Protein AF-K2BXX2-F1 (afdb_monomer)

Radius of gyration: 20.02 Å; Cα contacts (8 Å, |Δi|>4): 521; chains: 1; bounding box: 50×52×73 Å

Secondary structure (DSSP, 8-state):
---------PPP--TT------------TT---S--S---GGGTSSS-TTTEEE--S-HHHHHHHHHH---SEEEEE-S-THHHHHHHHHHHHHH-S--TTEEEEEE-SS-------B-SSSBPP-GGGHHHHHHHTTS-SEEEEEEE-GGG-----GGG-SSEEEEEEGGGGEETTEE-HHHHHHHHHHHHHHHHHTT--EEEEEEEGGGB-HHHHT--SBS----TTS---PBPTTHHHHHHHHHHHHH--EESEE-TTT--EEEEEEE-B-S--GGGHHHHHHHHHHHHHHHHHHTS------

Mean predicted aligned error: 10.12 Å

Nearest PDB structures (foldseek):
  1xfk-assembly1_A  TM=6.595E-01  e=4.912E-09  Vibrio cholerae
  8brp-assembly2_C  TM=4.725E-01  e=1.648E-03  Kamptonema
  7eps-assembly2_C  TM=3.649E-01  e=2.347E+00  synthetic construct
  7eps-assembly2_D  TM=3.422E-01  e=5.122E+00  synthetic construct
  5z75-assembly2_D  TM=1.977E-01  e=1.368E+00  synthetic construct

Foldseek 3Di:
DDDDDDDDDDDDDPPPPDPDPDPPPDPPPPDPDPDWQDDDVVLQVPDPVLAEEEDELDLVRLLVVVVPRLGAHHEYEELAQLSVLSNLVSCCVLQVDQQPLEEEEEQDQAPLCDDFDDDPPDTDRHSSNSQVSCFVVSSDQEYEYPQYDPVRDDPQDQVRDPGHYHYYHLVQCDDVLHGHVVSLLVVLCVVLVVSVVRNRAEYAYEYELNLAPCPVQVWDQFPDDPDPPDRRRHHHLVVLLVSLLSSCPVRVHQAADARLVSNHGYRYYYYRRTPDTVVCSSSVSRSVSSNSSVVSNVVRPSPDDD

Structure (mmCIF, N/CA/C/O backbone):
data_AF-K2BXX2-F1
#
_entry.id   AF-K2BXX2-F1
#
loop_
_atom_site.group_PDB
_atom_site.id
_atom_site.type_symbol
_atom_site.label_atom_id
_atom_site.label_alt_id
_atom_site.label_comp_id
_atom_site.label_asym_id
_atom_site.label_entity_id
_atom_site.label_seq_id
_atom_site.pdbx_PDB_ins_code
_atom_si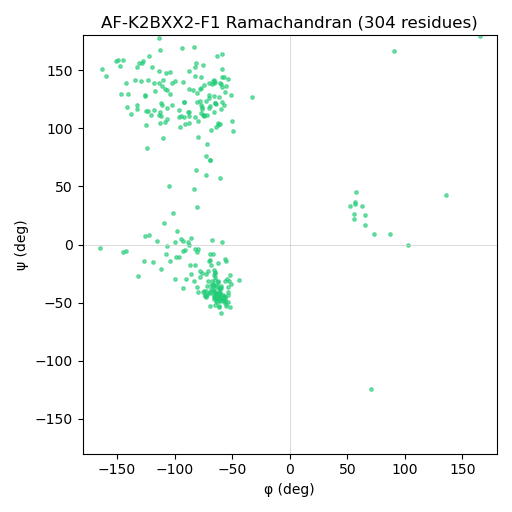te.Cartn_x
_atom_site.Cartn_y
_atom_site.Cartn_z
_atom_site.occupancy
_atom_site.B_iso_or_equiv
_atom_site.auth_seq_id
_atom_site.auth_comp_id
_atom_site.auth_asym_id
_atom_site.auth_atom_id
_atom_site.pdbx_PDB_model_num
ATOM 1 N N . MET A 1 1 ? -5.681 28.533 53.310 1.00 39.91 1 MET A N 1
ATOM 2 C CA . MET A 1 1 ? -6.386 29.061 52.125 1.00 39.91 1 MET A CA 1
ATOM 3 C C . MET A 1 1 ? -5.347 29.690 51.214 1.00 39.91 1 MET A C 1
ATOM 5 O O . MET A 1 1 ? -4.821 30.734 51.561 1.00 39.91 1 MET A O 1
ATOM 9 N N . ALA A 1 2 ? -4.992 29.016 50.122 1.00 32.62 2 ALA A N 1
ATOM 10 C CA . ALA A 1 2 ? -4.127 29.549 49.073 1.00 32.62 2 ALA A CA 1
ATOM 11 C C . ALA A 1 2 ? -4.806 29.233 47.735 1.00 32.62 2 ALA A C 1
ATOM 13 O O . ALA A 1 2 ? -5.127 28.076 47.462 1.00 32.62 2 ALA A O 1
ATOM 14 N N . SER A 1 3 ? -5.126 30.277 46.976 1.00 30.39 3 SER A N 1
ATOM 15 C CA . SER A 1 3 ? -5.841 30.224 45.703 1.00 30.39 3 SER A CA 1
ATOM 16 C C . SER A 1 3 ? -4.900 29.797 44.580 1.00 30.39 3 SER A C 1
ATOM 18 O O . SER A 1 3 ? -3.881 30.442 44.346 1.00 30.39 3 SER A O 1
ATOM 20 N N . VAL A 1 4 ? -5.255 28.724 43.876 1.00 34.94 4 VAL A N 1
ATOM 21 C CA . VAL A 1 4 ? -4.582 28.288 42.648 1.00 34.94 4 VAL A CA 1
ATOM 22 C C . VAL A 1 4 ? -5.239 29.010 41.471 1.00 34.94 4 VAL A C 1
ATOM 24 O O . VAL A 1 4 ? -6.393 28.739 41.143 1.00 34.94 4 VAL A O 1
ATOM 27 N N . GLU A 1 5 ? -4.517 29.939 40.845 1.00 33.50 5 GLU A N 1
ATOM 28 C CA . GLU A 1 5 ? -4.923 30.567 39.585 1.00 33.50 5 GLU A CA 1
ATOM 29 C C . GLU A 1 5 ? -4.826 29.553 38.433 1.00 33.50 5 GLU A C 1
ATOM 31 O O . GLU A 1 5 ? -3.750 29.051 38.097 1.00 33.50 5 GLU A O 1
ATOM 36 N N . ARG A 1 6 ? -5.965 29.253 37.800 1.00 35.41 6 ARG A N 1
ATOM 37 C CA . ARG A 1 6 ? -6.019 28.548 36.514 1.00 35.41 6 ARG A CA 1
ATOM 38 C C . ARG A 1 6 ? -5.622 29.519 35.402 1.00 35.41 6 ARG A C 1
ATOM 40 O O . ARG A 1 6 ? -6.383 30.420 35.071 1.00 35.41 6 ARG A O 1
ATOM 47 N N . ARG A 1 7 ? -4.462 29.295 34.780 1.00 32.12 7 ARG A N 1
ATOM 48 C CA . ARG A 1 7 ? -4.134 29.882 33.473 1.00 32.12 7 ARG A CA 1
ATOM 49 C C . ARG A 1 7 ? -4.918 29.156 32.382 1.00 32.12 7 ARG A C 1
ATOM 51 O O . ARG A 1 7 ? -4.631 28.000 32.075 1.00 32.12 7 ARG A O 1
ATOM 58 N N . GLU A 1 8 ? -5.883 29.844 31.787 1.00 34.72 8 GLU A N 1
ATOM 59 C CA . GLU A 1 8 ? -6.498 29.436 30.525 1.00 34.72 8 GLU A CA 1
ATOM 60 C C . GLU A 1 8 ? -5.446 29.488 29.406 1.00 34.72 8 GLU A C 1
ATOM 62 O O . GLU A 1 8 ? -4.833 30.527 29.147 1.00 34.72 8 GLU A O 1
ATOM 67 N N . ARG A 1 9 ? -5.207 28.349 28.744 1.00 32.88 9 ARG A N 1
ATOM 68 C CA . ARG A 1 9 ? -4.423 28.302 27.505 1.00 32.88 9 ARG A CA 1
ATOM 69 C C . ARG A 1 9 ? -5.295 28.856 26.380 1.00 32.88 9 ARG A C 1
ATOM 71 O O . ARG A 1 9 ? -6.270 28.218 25.995 1.00 32.88 9 ARG A O 1
ATOM 78 N N . ARG A 1 10 ? -4.941 30.027 25.848 1.00 31.61 10 ARG A N 1
ATOM 79 C CA . ARG A 1 10 ? -5.500 30.518 24.582 1.00 31.61 10 ARG A CA 1
ATOM 80 C C . ARG A 1 10 ? -5.043 29.600 23.446 1.00 31.61 10 ARG A C 1
ATOM 82 O O . ARG A 1 10 ? -3.847 29.347 23.318 1.00 31.61 10 ARG A O 1
ATOM 89 N N . GLN A 1 11 ? -5.989 29.107 22.649 1.00 30.27 11 GLN A N 1
ATOM 90 C CA . GLN A 1 11 ? -5.690 28.491 21.355 1.00 30.27 11 GLN A CA 1
ATOM 91 C C . GLN A 1 11 ? -5.134 29.565 20.401 1.00 30.27 11 GLN A C 1
ATOM 93 O O . GLN A 1 11 ? -5.612 30.702 20.453 1.00 30.27 11 GLN A O 1
ATOM 98 N N . PRO A 1 12 ? -4.131 29.251 19.562 1.00 35.97 12 PRO A N 1
ATOM 99 C CA . PRO A 1 12 ? -3.658 30.185 18.551 1.00 35.97 12 PRO A CA 1
ATOM 100 C C . PRO A 1 12 ? -4.711 30.358 17.452 1.00 35.97 12 PRO A C 1
ATOM 102 O O . PRO A 1 12 ? -5.341 29.391 17.024 1.00 35.97 12 PRO A O 1
ATOM 105 N N . ASP A 1 13 ? -4.887 31.600 17.007 1.00 33.38 13 ASP A N 1
ATOM 106 C CA . ASP A 1 13 ? -5.706 31.951 15.852 1.00 33.38 13 ASP A CA 1
ATOM 107 C C . ASP A 1 13 ? -4.887 31.731 14.571 1.00 33.38 13 ASP A C 1
ATOM 109 O O . ASP A 1 13 ? -3.911 32.438 14.316 1.00 33.38 13 ASP A O 1
ATOM 113 N N . TRP A 1 14 ? -5.258 30.709 13.797 1.00 40.66 14 TRP A N 1
ATOM 114 C CA . TRP A 1 14 ? -4.572 30.304 12.566 1.00 40.66 14 TRP A CA 1
ATOM 115 C C . TRP A 1 14 ? -5.237 30.852 11.298 1.00 40.66 14 TRP A C 1
ATOM 117 O O . TRP A 1 14 ? -4.869 30.455 10.193 1.00 40.66 14 TRP A O 1
ATOM 127 N N . SER A 1 15 ? -6.177 31.798 11.411 1.00 30.34 15 SER A N 1
ATOM 128 C CA . SER A 1 15 ? -6.898 32.348 10.254 1.00 30.34 15 SER A CA 1
ATOM 129 C C . SER A 1 15 ? -6.025 33.177 9.290 1.00 30.34 15 SER A C 1
ATOM 131 O O . SER A 1 15 ? -6.552 33.760 8.344 1.00 30.34 15 SER A O 1
ATOM 133 N N . GLN A 1 16 ? -4.711 33.263 9.528 1.00 32.25 16 GLN A N 1
ATOM 134 C CA . GLN A 1 16 ? -3.737 33.977 8.695 1.00 32.25 16 GLN A CA 1
ATOM 135 C C . GLN A 1 16 ? -2.586 33.106 8.164 1.00 32.25 16 GLN A C 1
ATOM 137 O O . GLN A 1 16 ? -1.665 33.647 7.554 1.00 32.25 16 GLN A O 1
ATOM 142 N N . ALA A 1 17 ? -2.623 31.778 8.333 1.00 33.88 17 ALA A N 1
ATOM 143 C CA . ALA A 1 17 ? -1.655 30.886 7.691 1.00 33.88 17 ALA A CA 1
ATOM 144 C C . ALA A 1 17 ? -1.952 30.782 6.182 1.00 33.88 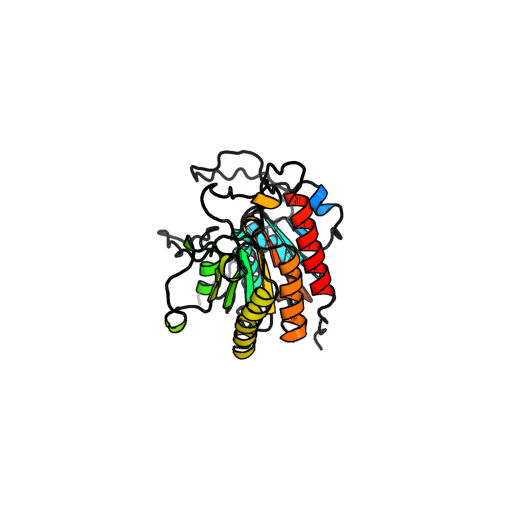17 ALA A C 1
ATOM 146 O O . ALA A 1 17 ? -2.539 29.819 5.692 1.00 33.88 17 ALA A O 1
ATOM 147 N N . GLY A 1 18 ? -1.590 31.830 5.439 1.00 27.50 18 GLY A N 1
ATOM 148 C CA . GLY A 1 18 ? -1.440 31.757 3.995 1.00 27.50 18 GLY A CA 1
ATOM 149 C C . GLY A 1 18 ? -0.397 30.699 3.653 1.00 27.50 18 GLY A C 1
ATOM 150 O O . GLY A 1 18 ? 0.571 30.528 4.390 1.00 27.50 18 GLY A O 1
ATOM 151 N N . ILE A 1 19 ? -0.627 29.989 2.548 1.00 31.00 19 ILE A N 1
ATOM 152 C CA . ILE A 1 19 ? 0.281 29.005 1.951 1.00 31.00 19 ILE A CA 1
ATOM 153 C C . ILE A 1 19 ? 1.671 29.644 1.848 1.00 31.00 19 ILE A C 1
ATOM 155 O O . ILE A 1 19 ? 1.934 30.449 0.956 1.00 31.00 19 ILE A O 1
ATOM 159 N N . ALA A 1 20 ? 2.531 29.342 2.816 1.00 26.55 20 ALA A N 1
ATOM 160 C CA . ALA A 1 20 ? 3.907 29.787 2.841 1.00 26.55 20 ALA A CA 1
ATOM 161 C C . ALA A 1 20 ? 4.735 28.706 2.151 1.00 26.55 20 ALA A C 1
ATOM 163 O O . ALA A 1 20 ? 4.722 27.551 2.568 1.00 26.55 20 ALA A O 1
ATOM 164 N N . HIS A 1 21 ? 5.455 29.089 1.097 1.00 29.47 21 HIS A N 1
ATOM 165 C CA . HIS A 1 21 ? 6.633 28.342 0.679 1.00 29.47 21 HIS A CA 1
ATOM 166 C C . HIS A 1 21 ? 7.616 28.375 1.851 1.00 29.47 21 HIS A C 1
ATOM 168 O O . HIS A 1 21 ? 8.217 29.411 2.133 1.00 29.47 21 HIS A O 1
ATOM 174 N N . VAL A 1 22 ? 7.712 27.263 2.571 1.00 27.62 22 VAL A N 1
ATOM 175 C CA . VAL A 1 22 ? 8.738 27.051 3.584 1.00 27.62 22 VAL A CA 1
ATOM 176 C C . VAL A 1 22 ? 9.901 26.373 2.872 1.00 27.62 22 VAL A C 1
ATOM 178 O O . VAL A 1 22 ? 9.787 25.231 2.444 1.00 27.62 22 VAL A O 1
ATOM 181 N N . GLU A 1 23 ? 11.008 27.096 2.701 1.00 24.55 23 GLU A N 1
ATOM 182 C CA . GLU A 1 23 ? 12.297 26.487 2.374 1.00 24.55 23 GLU A CA 1
ATOM 183 C C . GLU A 1 23 ? 12.758 25.691 3.602 1.00 24.55 23 GLU A C 1
ATOM 185 O O . GLU A 1 23 ? 13.281 26.250 4.567 1.00 24.55 23 GLU A O 1
ATOM 190 N N . THR A 1 24 ? 12.532 24.380 3.594 1.00 30.42 24 THR A N 1
ATOM 191 C CA . THR A 1 24 ? 13.169 23.467 4.541 1.00 30.42 24 THR A CA 1
ATOM 192 C C . THR A 1 24 ? 14.584 23.191 4.052 1.00 30.42 24 THR A C 1
ATOM 194 O O . THR A 1 24 ? 14.804 22.488 3.068 1.00 30.42 24 THR A O 1
ATOM 197 N N . THR A 1 25 ? 15.567 23.779 4.729 1.00 26.55 25 THR A N 1
ATOM 198 C CA . THR A 1 25 ? 16.971 23.392 4.598 1.00 26.55 25 THR A CA 1
ATOM 199 C C . THR A 1 25 ? 17.166 22.034 5.265 1.00 26.55 25 THR A C 1
ATOM 201 O O . THR A 1 25 ? 17.517 21.984 6.443 1.00 26.55 25 THR A O 1
ATOM 204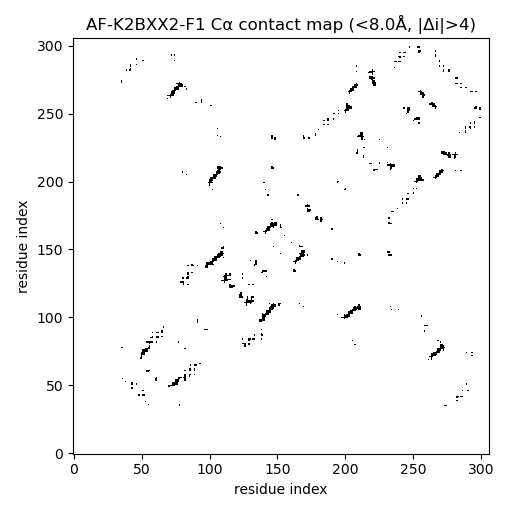 N N . ASP A 1 26 ? 16.930 20.950 4.528 1.00 31.69 26 ASP A N 1
ATOM 205 C CA . ASP A 1 26 ? 17.365 19.617 4.934 1.00 31.69 26 ASP A CA 1
ATOM 206 C C . ASP A 1 26 ? 18.694 19.306 4.238 1.00 31.69 26 ASP A C 1
ATOM 208 O O . ASP A 1 26 ? 18.788 19.179 3.017 1.00 31.69 26 ASP A O 1
ATOM 212 N N . GLN A 1 27 ? 19.764 19.276 5.033 1.00 28.28 27 GLN A N 1
ATOM 213 C CA . GLN A 1 27 ? 21.083 18.821 4.606 1.00 28.28 27 GLN A CA 1
ATOM 214 C C . GLN A 1 27 ? 21.123 17.294 4.658 1.00 28.28 27 GLN A C 1
ATOM 216 O O . GLN A 1 27 ? 21.908 16.717 5.406 1.00 28.28 27 GLN A O 1
ATOM 221 N N . ASP A 1 28 ? 20.309 16.646 3.829 1.00 33.12 28 ASP A N 1
ATOM 222 C CA . ASP A 1 28 ? 20.614 15.294 3.391 1.00 33.12 28 ASP A CA 1
ATOM 223 C C . ASP A 1 28 ? 21.415 15.420 2.096 1.00 33.12 28 ASP A C 1
ATOM 225 O O . ASP A 1 28 ? 20.922 15.813 1.035 1.00 33.12 28 ASP A O 1
ATOM 229 N N . HIS A 1 29 ? 22.726 15.206 2.206 1.00 33.19 29 HIS A N 1
ATOM 230 C CA . HIS A 1 29 ? 23.672 15.319 1.101 1.00 33.19 29 HIS A CA 1
ATOM 231 C C . HIS A 1 29 ? 23.460 14.183 0.089 1.00 33.19 29 HIS A C 1
ATOM 233 O O . HIS A 1 29 ? 24.277 13.266 -0.020 1.00 33.19 29 HIS A O 1
ATOM 239 N N . ARG A 1 30 ? 22.365 14.268 -0.671 1.00 32.88 30 ARG A N 1
ATOM 240 C CA . ARG A 1 30 ? 22.162 13.617 -1.967 1.00 32.88 30 ARG A CA 1
ATOM 241 C C . ARG A 1 30 ? 20.987 14.156 -2.786 1.00 32.88 30 ARG A C 1
ATOM 243 O O . ARG A 1 30 ? 20.888 13.749 -3.939 1.00 32.88 30 ARG A O 1
ATOM 250 N N . ASP A 1 31 ? 20.199 15.107 -2.280 1.00 39.41 31 ASP A N 1
ATOM 251 C CA . ASP A 1 31 ? 19.072 15.656 -3.040 1.00 39.41 31 ASP A CA 1
ATOM 252 C C . ASP A 1 31 ? 19.153 17.183 -3.194 1.00 39.41 31 ASP A C 1
ATOM 254 O O . ASP A 1 31 ? 18.615 17.971 -2.424 1.00 39.41 31 ASP A O 1
ATOM 258 N N . THR A 1 32 ? 19.919 17.630 -4.192 1.00 29.36 32 THR A N 1
ATOM 259 C CA . THR A 1 32 ? 20.105 19.056 -4.519 1.00 29.36 32 THR A CA 1
ATOM 260 C C . THR A 1 32 ? 19.273 19.504 -5.720 1.00 29.36 32 THR A C 1
ATOM 262 O O . THR A 1 32 ? 19.656 20.446 -6.418 1.00 29.36 32 THR A O 1
ATOM 265 N N . ARG A 1 33 ? 18.130 18.862 -6.000 1.00 36.56 33 ARG A N 1
ATOM 266 C CA . ARG A 1 33 ? 17.225 19.322 -7.063 1.00 36.56 33 ARG A CA 1
ATOM 267 C C . ARG A 1 33 ? 16.117 20.222 -6.497 1.00 36.56 33 ARG A C 1
ATOM 269 O O . ARG A 1 33 ? 15.223 19.733 -5.819 1.00 36.56 33 ARG A O 1
ATOM 276 N N . PRO A 1 34 ? 16.123 21.533 -6.802 1.00 32.12 34 PRO A N 1
ATOM 277 C CA . PRO A 1 34 ? 15.042 22.423 -6.408 1.00 32.12 34 PRO A CA 1
ATOM 278 C C . PRO A 1 34 ? 13.830 22.199 -7.332 1.00 32.12 34 PRO A C 1
ATOM 280 O O . PRO A 1 34 ? 13.935 22.423 -8.539 1.00 32.12 34 PRO A O 1
ATOM 283 N N . GLY A 1 35 ? 12.682 21.777 -6.781 1.00 37.03 35 GLY A N 1
ATOM 284 C CA . GLY A 1 35 ? 11.379 21.851 -7.472 1.00 37.03 35 GLY A CA 1
ATOM 285 C C . GLY A 1 35 ? 10.447 20.627 -7.404 1.00 37.03 35 GLY A C 1
ATOM 286 O O . GLY A 1 35 ? 9.867 20.282 -8.433 1.00 37.03 35 GLY A O 1
ATOM 287 N N . GLY A 1 36 ? 10.290 19.973 -6.245 1.00 38.38 36 GLY A N 1
ATOM 288 C CA . GLY A 1 36 ? 9.629 18.658 -6.129 1.00 38.38 36 GLY A CA 1
ATOM 289 C C . GLY A 1 36 ? 8.139 18.593 -5.748 1.00 38.38 36 GLY A C 1
ATOM 290 O O . GLY A 1 36 ? 7.554 17.526 -5.891 1.00 38.38 36 GLY A O 1
ATOM 291 N N . ASP A 1 37 ? 7.482 19.674 -5.311 1.00 46.34 37 ASP A N 1
ATOM 292 C CA . ASP A 1 37 ? 6.232 19.501 -4.531 1.00 46.34 37 ASP A CA 1
ATOM 293 C C . ASP A 1 37 ? 4.911 19.677 -5.292 1.00 46.34 37 ASP A C 1
ATOM 295 O O . ASP A 1 37 ? 3.841 19.555 -4.701 1.00 46.34 37 ASP A O 1
ATOM 299 N N . ALA A 1 38 ? 4.922 19.931 -6.600 1.00 48.72 38 ALA A N 1
ATOM 300 C CA . ALA A 1 38 ? 3.686 20.020 -7.380 1.00 48.72 38 ALA A CA 1
ATOM 301 C C . ALA A 1 38 ? 3.580 18.849 -8.359 1.00 48.72 38 ALA A C 1
ATOM 303 O O . ALA A 1 38 ? 4.295 18.808 -9.366 1.00 48.72 38 ALA A O 1
ATOM 304 N N . LEU A 1 39 ? 2.641 17.925 -8.118 1.00 51.31 39 LEU A N 1
ATOM 305 C CA . LEU A 1 39 ? 2.240 16.971 -9.150 1.00 51.31 39 LEU A CA 1
ATOM 306 C C . LEU A 1 39 ? 1.830 17.736 -10.418 1.00 51.31 39 LEU A C 1
ATOM 308 O O . LEU A 1 39 ? 1.177 18.784 -10.326 1.00 51.31 39 LEU A O 1
ATOM 312 N N . PRO A 1 40 ? 2.139 17.224 -11.623 1.00 54.44 40 PRO A N 1
ATOM 313 C CA . PRO A 1 40 ? 1.561 17.770 -12.839 1.00 54.44 40 PRO A CA 1
ATOM 314 C C . PRO A 1 40 ? 0.041 17.859 -12.681 1.00 54.44 40 PRO A C 1
ATOM 316 O O . PRO A 1 40 ? -0.594 16.858 -12.345 1.00 54.44 40 PRO A O 1
ATOM 319 N N . ARG A 1 41 ? -0.554 19.031 -12.961 1.00 53.78 41 ARG A N 1
ATOM 320 C CA . ARG A 1 41 ? -2.014 19.271 -12.871 1.00 53.78 41 ARG A CA 1
ATOM 321 C C . ARG A 1 41 ? -2.858 18.136 -13.477 1.00 53.78 41 ARG A C 1
ATOM 323 O O . ARG A 1 41 ? -3.927 17.805 -12.972 1.00 53.78 41 ARG A O 1
ATOM 330 N N . TYR A 1 42 ? -2.314 17.474 -14.496 1.00 51.56 42 TYR A N 1
ATOM 331 C CA . TYR A 1 42 ? -2.852 16.287 -15.154 1.00 51.56 42 TYR A CA 1
ATOM 332 C C . TYR A 1 42 ? -3.255 15.117 -14.222 1.00 51.56 42 TYR A C 1
ATOM 334 O O . TYR A 1 42 ? -4.216 14.403 -14.530 1.00 51.56 42 TYR A O 1
ATOM 342 N N . LEU A 1 43 ? -2.555 14.895 -13.101 1.00 53.41 43 LEU A N 1
ATOM 343 C CA . LEU A 1 43 ? -2.887 13.835 -12.132 1.00 53.41 43 LEU A CA 1
ATOM 344 C C . LEU A 1 43 ? -4.217 14.101 -11.416 1.00 53.41 43 LEU A C 1
ATOM 346 O O . LEU A 1 43 ? -4.956 13.167 -11.111 1.00 53.41 43 LEU A O 1
ATOM 350 N N . VAL A 1 44 ? -4.544 15.378 -11.214 1.00 54.88 44 VAL A N 1
ATOM 351 C CA . VAL A 1 44 ? -5.669 15.825 -10.386 1.00 54.88 44 VAL A CA 1
ATOM 352 C C . VAL A 1 44 ? -6.890 16.198 -11.234 1.00 54.88 44 VAL A C 1
ATOM 354 O O . VAL A 1 44 ? -8.019 16.014 -10.800 1.00 54.88 44 VAL A O 1
ATOM 357 N N . GLU A 1 45 ? -6.711 16.663 -12.474 1.00 49.94 45 GLU A N 1
ATOM 358 C CA . GLU A 1 45 ? -7.781 17.261 -13.299 1.00 49.94 45 GLU A CA 1
ATOM 359 C C . GLU A 1 45 ? -8.889 16.305 -13.797 1.00 49.94 45 GLU A C 1
ATOM 361 O O . GLU A 1 45 ? -9.891 16.762 -14.348 1.00 49.94 45 GLU A O 1
ATOM 366 N N . HIS A 1 46 ? -8.756 14.989 -13.614 1.00 52.28 46 HIS A N 1
ATOM 367 C CA . HIS A 1 46 ? -9.614 14.006 -14.300 1.00 52.28 46 HIS A CA 1
ATOM 368 C C . HIS A 1 46 ? -10.034 12.781 -13.476 1.00 52.28 46 HIS A C 1
ATOM 370 O O . HIS A 1 46 ? -10.812 11.965 -13.969 1.00 52.28 46 HIS A O 1
ATOM 376 N N . LEU A 1 47 ? -9.521 12.615 -12.259 1.00 54.81 47 LEU A N 1
ATOM 377 C CA . LEU A 1 47 ? -10.238 11.837 -11.246 1.00 54.81 47 LEU A CA 1
ATOM 378 C C . LEU A 1 47 ? -11.281 12.779 -10.633 1.00 54.81 47 LEU A C 1
ATOM 380 O O . LEU A 1 47 ? -11.083 13.994 -10.729 1.00 54.81 47 LEU A O 1
ATOM 384 N N . PRO A 1 48 ? -12.393 12.299 -10.045 1.00 55.94 48 PRO A N 1
ATOM 385 C CA . PRO A 1 48 ? -13.264 13.176 -9.276 1.00 55.94 48 PRO A CA 1
ATOM 386 C C . PRO A 1 48 ? -12.381 13.948 -8.286 1.00 55.94 48 PRO A C 1
ATOM 388 O O . PRO A 1 48 ? -11.865 13.370 -7.332 1.00 55.94 48 PRO A O 1
ATOM 391 N N . GLN A 1 49 ? -12.145 15.244 -8.552 1.00 49.00 49 GLN A N 1
ATOM 392 C CA . GLN A 1 49 ? -11.171 16.096 -7.839 1.00 49.00 49 GLN A CA 1
ATOM 393 C C . GLN A 1 49 ? -11.405 16.115 -6.317 1.00 49.00 49 GLN A C 1
ATOM 395 O O . GLN A 1 49 ? -10.566 16.561 -5.533 1.00 49.00 49 GLN A O 1
ATOM 400 N N . ALA A 1 50 ? -12.573 15.627 -5.907 1.00 51.75 50 ALA A N 1
ATOM 401 C CA . ALA A 1 50 ? -13.043 15.490 -4.552 1.00 51.75 50 ALA A CA 1
ATOM 402 C C . ALA A 1 50 ? -12.503 14.267 -3.783 1.00 51.75 50 ALA A C 1
ATOM 404 O O . ALA A 1 50 ? -12.820 14.185 -2.605 1.00 51.75 50 ALA A O 1
ATOM 405 N N . GLU A 1 51 ? -11.719 13.341 -4.356 1.00 66.06 51 GLU A N 1
ATOM 406 C CA . GLU A 1 51 ? -11.333 12.099 -3.635 1.00 66.06 51 GLU A CA 1
ATOM 407 C C . GLU A 1 51 ? -9.823 11.803 -3.574 1.00 66.06 51 GLU A C 1
ATOM 409 O O . GLU A 1 51 ? -9.399 11.024 -2.724 1.00 66.06 51 GLU A O 1
ATOM 414 N N . VAL A 1 52 ? -8.996 12.475 -4.386 1.00 72.12 52 VAL A N 1
ATOM 415 C CA . VAL A 1 52 ? -7.524 12.358 -4.342 1.00 72.12 52 VAL A CA 1
ATOM 416 C C . VAL A 1 52 ? -6.901 13.642 -3.799 1.00 72.12 52 VAL A C 1
ATOM 418 O O . VAL A 1 52 ? -7.384 14.740 -4.102 1.00 72.12 52 VAL A O 1
ATOM 421 N N . THR A 1 53 ? -5.849 13.549 -2.985 1.00 78.31 53 THR A N 1
ATOM 422 C CA . THR A 1 53 ? -5.078 14.718 -2.532 1.00 78.31 53 THR A CA 1
ATOM 423 C C . THR A 1 53 ? -3.586 14.437 -2.447 1.00 78.31 53 THR A C 1
ATOM 425 O O . THR A 1 53 ? -3.166 13.382 -1.987 1.00 78.31 53 THR A O 1
ATOM 428 N N . GLN A 1 54 ? -2.793 15.414 -2.883 1.00 78.31 54 GLN A N 1
ATOM 429 C CA . GLN A 1 54 ? -1.357 15.411 -2.685 1.00 78.31 54 GLN A CA 1
ATOM 430 C C . GLN A 1 54 ? -1.019 15.889 -1.275 1.00 78.31 54 GLN A C 1
ATOM 432 O O . GLN A 1 54 ? -1.509 16.935 -0.847 1.00 78.31 54 GLN A O 1
ATOM 437 N N . LEU A 1 55 ? -0.180 15.128 -0.583 1.00 78.50 55 LEU A N 1
ATOM 438 C CA . LEU A 1 55 ? 0.351 15.495 0.718 1.00 78.50 55 LEU A CA 1
ATOM 439 C C . LEU A 1 55 ? 1.822 15.870 0.599 1.00 78.50 55 LEU A C 1
ATOM 441 O O . LEU A 1 55 ? 2.550 15.340 -0.239 1.00 78.50 55 LEU A O 1
ATOM 445 N N . VAL A 1 56 ? 2.215 16.811 1.450 1.00 79.94 56 VAL A N 1
ATOM 446 C CA . VAL A 1 56 ? 3.611 17.171 1.679 1.00 79.94 56 VAL A CA 1
ATOM 447 C C . VAL A 1 56 ? 4.152 16.251 2.769 1.00 79.94 56 VAL A C 1
ATOM 449 O O . VAL A 1 56 ? 3.407 15.820 3.652 1.00 79.94 56 VAL A O 1
ATOM 452 N N . ASP A 1 57 ? 5.443 15.960 2.700 1.00 83.06 57 ASP A N 1
ATOM 453 C CA . ASP A 1 57 ? 6.199 15.159 3.660 1.00 83.06 57 ASP A CA 1
ATOM 454 C C . ASP A 1 57 ? 6.448 15.922 4.979 1.00 83.06 57 ASP A C 1
ATOM 456 O O . ASP A 1 57 ? 7.579 16.203 5.367 1.00 83.06 57 ASP A O 1
ATOM 460 N N . ASP A 1 58 ? 5.361 16.318 5.644 1.00 83.31 58 ASP A N 1
ATOM 461 C CA . ASP A 1 58 ? 5.365 17.033 6.920 1.00 83.31 58 ASP A CA 1
ATOM 462 C C . ASP A 1 58 ? 4.214 16.514 7.806 1.00 83.31 58 ASP A C 1
ATOM 464 O O . ASP A 1 58 ? 3.038 16.651 7.439 1.00 83.31 58 ASP A O 1
ATOM 468 N N . PRO A 1 59 ? 4.506 15.939 8.988 1.00 82.56 59 PRO A N 1
ATOM 469 C CA . PRO A 1 59 ? 3.488 15.323 9.835 1.00 82.56 59 PRO A CA 1
ATOM 470 C C . PRO A 1 59 ? 2.454 16.324 10.372 1.00 82.56 59 PRO A C 1
ATOM 472 O O . PRO A 1 59 ? 1.291 15.965 10.558 1.00 82.56 59 PRO A O 1
ATOM 475 N N . ILE A 1 60 ? 2.833 17.589 10.592 1.00 84.00 60 ILE A N 1
ATOM 476 C CA . ILE A 1 60 ? 1.921 18.635 11.077 1.00 84.00 60 ILE A CA 1
ATOM 477 C C . ILE A 1 60 ? 0.944 19.018 9.966 1.00 84.00 60 ILE A C 1
ATOM 479 O O . ILE A 1 60 ? -0.258 19.151 10.218 1.00 84.00 60 ILE A O 1
ATOM 483 N N . ILE A 1 61 ? 1.438 19.167 8.733 1.00 83.25 61 ILE A N 1
ATOM 484 C CA . ILE A 1 61 ? 0.592 19.469 7.571 1.00 83.25 61 ILE A CA 1
ATOM 485 C C . ILE A 1 61 ? -0.366 18.307 7.296 1.00 83.25 61 ILE A C 1
ATOM 487 O O . ILE A 1 61 ? -1.557 18.545 7.083 1.00 83.25 61 ILE A O 1
ATOM 491 N N . VAL A 1 62 ? 0.119 17.061 7.346 1.00 83.62 62 VAL A N 1
ATOM 492 C CA . VAL A 1 62 ? -0.713 15.861 7.161 1.00 83.62 62 VAL A CA 1
ATOM 493 C C . VAL A 1 62 ? -1.812 15.785 8.223 1.00 83.62 62 VAL A C 1
ATOM 495 O O . VAL A 1 62 ? -2.985 15.645 7.865 1.00 83.62 62 VAL A O 1
ATOM 498 N N . GLN A 1 63 ? -1.468 15.957 9.505 1.00 83.81 63 GLN A N 1
ATOM 499 C CA . GLN A 1 63 ? -2.439 15.983 10.605 1.00 83.81 63 GLN A CA 1
ATOM 500 C C . GLN A 1 63 ? -3.519 17.040 10.366 1.00 83.81 63 GLN A C 1
ATOM 502 O O . GLN A 1 63 ? -4.716 16.742 10.376 1.00 83.81 63 GLN A O 1
ATOM 507 N N . HIS A 1 64 ? -3.097 18.277 10.106 1.00 83.38 64 HIS A N 1
ATOM 508 C CA . HIS A 1 64 ? -4.011 19.390 9.887 1.00 83.38 64 HIS A CA 1
ATOM 509 C C . HIS A 1 64 ? -4.933 19.149 8.688 1.00 83.38 64 HIS A C 1
ATOM 511 O O . HIS A 1 64 ? -6.133 19.433 8.741 1.00 83.38 64 HIS A O 1
ATOM 517 N N . TRP A 1 65 ? -4.389 18.593 7.606 1.00 84.06 65 TRP A N 1
ATOM 518 C CA . TRP A 1 65 ? -5.160 18.271 6.417 1.00 84.06 65 TRP A CA 1
ATOM 519 C C . TRP A 1 65 ? -6.233 17.217 6.709 1.00 84.06 65 TRP A C 1
ATOM 521 O O . TRP A 1 65 ? -7.386 17.419 6.315 1.00 84.06 65 TRP A O 1
ATOM 531 N N . ILE A 1 66 ? -5.881 16.141 7.427 1.00 80.81 66 ILE A N 1
ATOM 532 C CA . ILE A 1 66 ? -6.799 15.057 7.815 1.00 80.81 66 ILE A CA 1
ATOM 533 C C . ILE A 1 66 ? -7.967 15.602 8.641 1.00 80.81 66 ILE A C 1
ATOM 535 O O . ILE A 1 66 ? -9.122 15.295 8.340 1.00 80.81 66 ILE A O 1
ATOM 539 N N . GLU A 1 67 ? -7.692 16.464 9.621 1.00 80.81 67 GLU A N 1
ATOM 540 C CA . GLU A 1 67 ? -8.715 17.081 10.477 1.00 80.81 67 GLU A CA 1
ATOM 541 C C . GLU A 1 67 ? -9.703 17.968 9.703 1.00 80.81 67 GLU A C 1
ATOM 543 O O . GLU A 1 67 ? -10.873 18.086 10.078 1.00 80.81 67 GLU A O 1
ATOM 548 N N . GLN A 1 68 ? -9.252 18.599 8.616 1.00 81.19 68 GLN A N 1
ATOM 549 C CA . GLN A 1 68 ? -10.077 19.498 7.807 1.00 81.19 68 GLN A CA 1
ATOM 550 C C . GLN A 1 68 ? -10.893 18.794 6.723 1.00 81.19 68 GLN A C 1
ATOM 552 O O . GLN A 1 68 ? -11.845 19.381 6.188 1.00 81.19 68 GLN A O 1
ATOM 557 N N . GLN A 1 69 ? -10.546 17.556 6.368 1.00 77.56 69 GLN A N 1
ATOM 558 C CA . GLN A 1 69 ? -11.239 16.868 5.290 1.00 77.56 69 GLN A CA 1
ATOM 559 C C . GLN A 1 69 ? -12.682 16.543 5.669 1.00 77.56 69 GLN A C 1
ATOM 561 O O . GLN A 1 69 ? -12.977 16.052 6.751 1.00 77.56 69 GLN A O 1
ATOM 566 N N . LYS A 1 70 ? -13.592 16.744 4.711 1.00 75.81 70 LYS A N 1
ATOM 567 C CA . LYS A 1 70 ? -15.011 16.342 4.808 1.00 75.81 70 LYS A CA 1
ATOM 568 C C . LYS A 1 70 ? -15.403 15.275 3.785 1.00 75.81 70 LYS A C 1
ATOM 570 O O . LYS A 1 70 ? -16.572 14.919 3.661 1.00 75.81 70 LYS A O 1
ATOM 575 N N . ARG A 1 71 ? -14.433 14.814 2.995 1.00 75.25 71 ARG A N 1
ATOM 576 C CA . ARG A 1 71 ? -14.627 13.876 1.883 1.00 75.25 71 ARG A CA 1
ATOM 577 C C . ARG A 1 71 ? -14.801 12.460 2.415 1.00 75.25 71 ARG A C 1
ATOM 579 O O . ARG A 1 71 ? -14.156 12.101 3.394 1.00 75.25 71 ARG A O 1
ATOM 5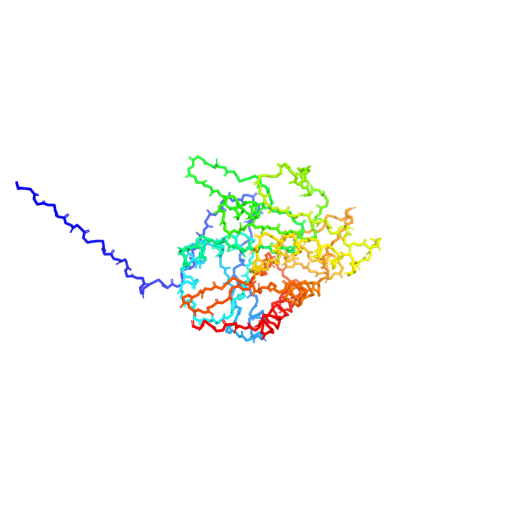86 N N . ARG A 1 72 ? -15.654 11.671 1.754 1.00 72.75 72 ARG A N 1
ATOM 587 C CA . ARG A 1 72 ? -16.022 10.318 2.192 1.00 72.75 72 ARG A CA 1
ATOM 588 C C . ARG A 1 72 ? -14.903 9.303 1.978 1.00 72.75 72 ARG A C 1
ATOM 590 O O . ARG A 1 72 ? -14.641 8.526 2.885 1.00 72.75 72 ARG A O 1
ATOM 597 N N . HIS A 1 73 ? -14.260 9.333 0.815 1.00 77.00 73 HIS A N 1
ATOM 598 C CA . HIS A 1 73 ? -13.131 8.474 0.471 1.00 77.00 73 HIS A CA 1
ATOM 599 C C . HIS A 1 73 ? -11.902 9.342 0.242 1.00 77.00 73 HIS A C 1
ATOM 601 O O . HIS A 1 73 ? -11.985 10.357 -0.454 1.00 77.00 73 HIS A O 1
ATOM 607 N N . LEU A 1 74 ? -10.790 8.961 0.858 1.00 80.06 74 LEU A N 1
ATOM 608 C CA . LEU A 1 74 ? -9.535 9.693 0.788 1.00 80.06 74 LEU A CA 1
ATOM 609 C C . LEU A 1 74 ? -8.449 8.769 0.250 1.00 80.06 74 LEU A C 1
ATOM 611 O O . LEU A 1 74 ? -8.106 7.763 0.874 1.00 80.06 74 LEU A O 1
ATOM 615 N N . LEU A 1 75 ? -7.954 9.130 -0.930 1.00 83.44 75 LEU A N 1
ATOM 616 C CA . LEU A 1 75 ? -6.775 8.566 -1.568 1.00 83.44 75 LEU A CA 1
ATOM 617 C C . LEU A 1 75 ? -5.695 9.637 -1.631 1.00 83.44 75 LEU A C 1
ATOM 619 O O . LEU A 1 75 ? -5.976 10.805 -1.918 1.00 83.44 75 LEU A O 1
ATOM 623 N N . LEU A 1 76 ? -4.463 9.238 -1.360 1.00 86.69 76 LEU A N 1
ATOM 624 C CA . LEU A 1 76 ? -3.370 10.174 -1.153 1.00 86.69 76 LEU A CA 1
ATOM 625 C C . LEU A 1 76 ? -2.272 9.951 -2.185 1.00 86.69 76 LEU A C 1
ATOM 627 O O . LEU A 1 76 ? -2.104 8.852 -2.709 1.00 86.69 76 LEU A O 1
ATOM 631 N N . THR A 1 77 ? -1.528 11.006 -2.481 1.00 88.44 77 THR A N 1
ATOM 632 C CA . THR A 1 77 ? -0.330 10.925 -3.316 1.00 88.44 77 THR A CA 1
ATOM 633 C C . THR A 1 77 ? 0.810 11.703 -2.686 1.00 88.44 77 THR A C 1
ATOM 635 O O . THR A 1 77 ? 0.569 12.792 -2.165 1.00 88.44 77 THR A O 1
ATOM 638 N N . SER A 1 78 ? 2.035 11.196 -2.772 1.00 89.44 78 SER A N 1
ATOM 639 C CA . SER A 1 78 ? 3.221 11.842 -2.199 1.00 89.44 78 SER A CA 1
ATOM 640 C C . SER A 1 78 ? 4.474 11.538 -3.026 1.00 89.44 78 SER A C 1
ATOM 642 O O . SER A 1 78 ? 4.510 10.556 -3.765 1.00 89.44 78 SER A O 1
ATOM 644 N N . SER A 1 79 ? 5.503 12.372 -2.890 1.00 87.81 79 SER A N 1
ATOM 645 C CA . SER A 1 79 ? 6.870 12.089 -3.351 1.00 87.81 79 SER A CA 1
ATOM 646 C C . SER A 1 79 ? 7.673 11.238 -2.359 1.00 87.81 79 SER A C 1
ATOM 648 O O . SER A 1 79 ? 8.813 10.890 -2.641 1.00 87.81 79 SER A O 1
ATOM 650 N N . SER A 1 80 ? 7.097 10.929 -1.196 1.00 91.00 80 SER A N 1
ATOM 651 C CA . SER A 1 80 ? 7.786 10.294 -0.074 1.00 91.00 80 SER A CA 1
ATOM 652 C C . SER A 1 80 ? 6.905 9.259 0.613 1.00 91.00 80 SER A C 1
ATOM 654 O O . SER A 1 80 ? 5.770 9.572 1.003 1.00 91.00 80 SER A O 1
ATOM 656 N N . HIS A 1 81 ? 7.445 8.054 0.807 1.00 94.06 81 HIS A N 1
ATOM 657 C CA . HIS A 1 81 ? 6.770 6.961 1.513 1.00 94.06 81 HIS A CA 1
ATOM 658 C C . HIS A 1 81 ? 6.528 7.253 2.999 1.00 94.06 81 HIS A C 1
ATOM 660 O O . HIS A 1 81 ? 5.569 6.752 3.582 1.00 94.06 81 HIS A O 1
ATOM 666 N N . LYS A 1 82 ? 7.293 8.173 3.608 1.00 93.44 82 LYS A N 1
ATOM 667 C CA . LYS A 1 82 ? 7.091 8.617 5.006 1.00 93.44 82 LYS A CA 1
ATOM 668 C C . LYS A 1 82 ? 5.658 9.068 5.297 1.00 93.44 82 LYS A C 1
ATOM 670 O O . LYS A 1 82 ? 5.156 8.872 6.406 1.00 93.44 82 LYS A O 1
ATOM 675 N N . VAL A 1 83 ? 4.974 9.621 4.291 1.00 91.50 83 VAL A N 1
ATOM 676 C CA . VAL A 1 83 ? 3.576 10.062 4.402 1.00 91.50 83 VAL A CA 1
ATOM 677 C C . VAL A 1 83 ? 2.652 8.931 4.849 1.00 91.50 83 VAL A C 1
ATOM 679 O O . VAL A 1 83 ? 1.700 9.205 5.577 1.00 91.50 83 VAL A O 1
ATOM 682 N N . THR A 1 84 ? 2.936 7.672 4.506 1.00 94.75 84 THR A N 1
ATOM 683 C CA . THR A 1 84 ? 2.142 6.534 4.982 1.00 94.75 84 THR A CA 1
ATOM 684 C C . THR A 1 84 ? 2.116 6.477 6.508 1.00 94.75 84 THR A C 1
ATOM 686 O O . THR A 1 84 ? 1.027 6.410 7.080 1.00 94.75 84 THR A O 1
ATOM 689 N N . ALA A 1 85 ? 3.266 6.591 7.187 1.00 94.06 85 ALA A N 1
ATOM 690 C CA . ALA A 1 85 ? 3.308 6.635 8.652 1.00 94.06 85 ALA A CA 1
ATOM 691 C C . ALA A 1 85 ? 2.597 7.872 9.208 1.00 94.06 85 ALA A C 1
ATOM 693 O O . ALA A 1 85 ? 1.775 7.727 10.110 1.00 94.06 85 ALA A O 1
ATOM 694 N N . TYR A 1 86 ? 2.835 9.059 8.641 1.00 92.69 86 TYR A N 1
ATOM 695 C CA . TYR A 1 86 ? 2.199 10.296 9.116 1.00 92.69 86 TYR A CA 1
ATOM 696 C C . TYR A 1 86 ? 0.676 10.246 9.012 1.00 92.69 86 TYR A C 1
ATOM 698 O O . TYR A 1 86 ? -0.028 10.714 9.904 1.00 92.69 86 TYR A O 1
ATOM 706 N N . VAL A 1 87 ? 0.147 9.632 7.953 1.00 90.69 87 VAL A N 1
ATOM 707 C CA . VAL A 1 87 ? -1.290 9.391 7.809 1.00 90.69 87 VAL A CA 1
ATOM 708 C C . VAL A 1 87 ? -1.778 8.446 8.899 1.00 90.69 87 VAL A C 1
ATOM 710 O O . VAL A 1 87 ? -2.790 8.742 9.530 1.00 90.69 87 VAL A O 1
ATOM 713 N N . GLN A 1 88 ? -1.077 7.340 9.168 1.00 92.00 88 GLN A N 1
ATOM 714 C CA . GLN A 1 88 ? -1.503 6.418 10.225 1.00 92.00 88 GLN A CA 1
ATOM 715 C C . GLN A 1 88 ? -1.438 7.055 11.622 1.00 92.00 88 GLN A C 1
ATOM 717 O O . GLN A 1 88 ? -2.362 6.871 12.413 1.00 92.00 88 GLN A O 1
ATOM 722 N N . GLU A 1 89 ? -0.399 7.838 11.924 1.00 91.19 89 GLU A N 1
ATOM 723 C CA . GLU A 1 89 ? -0.302 8.608 13.170 1.00 91.19 89 GLU A CA 1
ATOM 724 C C . GLU A 1 89 ? -1.465 9.578 13.306 1.00 91.19 89 GLU A C 1
ATOM 726 O O . GLU A 1 89 ? -2.104 9.668 14.357 1.00 91.19 89 GLU A O 1
ATOM 731 N N . ALA A 1 90 ? -1.762 10.289 12.225 1.00 87.88 90 ALA A N 1
ATOM 732 C CA . ALA A 1 90 ? -2.818 11.269 12.228 1.00 87.88 90 ALA A CA 1
ATOM 733 C C . ALA A 1 90 ? -4.200 10.639 12.399 1.00 87.88 90 ALA A C 1
ATOM 735 O O . ALA A 1 90 ? -5.069 11.181 13.094 1.00 87.88 90 ALA A O 1
ATOM 736 N N . LEU A 1 91 ? -4.402 9.454 11.821 1.00 85.81 91 LEU A N 1
ATOM 737 C CA . LEU A 1 91 ? -5.582 8.640 12.073 1.00 85.81 91 LEU A CA 1
ATOM 738 C C . LEU A 1 91 ? -5.635 8.186 13.533 1.00 85.81 91 LEU A C 1
ATOM 740 O O . LEU A 1 91 ? -6.656 8.410 14.174 1.00 85.81 91 LEU A O 1
ATOM 744 N N . GLU A 1 92 ? -4.565 7.640 14.106 1.00 87.38 92 GLU A N 1
ATOM 745 C CA . GLU A 1 92 ? -4.529 7.258 15.529 1.00 87.38 92 GLU A CA 1
ATOM 746 C C . GLU A 1 92 ? -4.928 8.436 16.437 1.00 87.38 92 GLU A C 1
ATOM 748 O O . GLU A 1 92 ? -5.847 8.319 17.257 1.00 87.38 92 GLU A O 1
ATOM 753 N N . GLN A 1 93 ? -4.319 9.608 16.229 1.00 85.75 93 GLN A N 1
ATOM 754 C CA . GLN A 1 93 ? -4.602 10.825 16.997 1.00 85.75 93 GLN A CA 1
ATOM 755 C C . GLN A 1 93 ? -6.054 11.297 16.827 1.00 85.75 93 GLN A C 1
ATOM 757 O O . GLN A 1 93 ? -6.726 11.638 17.806 1.00 85.75 93 GLN A O 1
ATOM 762 N N . SER A 1 94 ? -6.569 11.277 15.595 1.00 77.31 94 SER A N 1
ATOM 763 C CA . SER A 1 94 ? -7.927 11.738 15.275 1.00 77.31 94 SER A CA 1
ATOM 764 C C . SER A 1 94 ? -9.012 10.779 15.777 1.00 77.31 94 SER A C 1
ATOM 766 O O . SER A 1 94 ? -10.096 11.205 16.199 1.00 77.31 94 SER A O 1
ATOM 768 N N . LEU A 1 95 ? -8.745 9.472 15.731 1.00 71.56 95 LEU A N 1
ATOM 769 C CA . LEU A 1 95 ? -9.698 8.425 16.094 1.00 71.56 95 LEU A CA 1
ATOM 770 C C . LEU A 1 95 ? -9.719 8.179 17.605 1.00 71.56 95 LEU A C 1
ATOM 772 O O . LEU A 1 95 ? -10.795 7.924 18.157 1.00 71.56 95 LEU A O 1
ATOM 776 N N . GLY A 1 96 ? -8.588 8.365 18.292 1.00 63.06 96 GLY A N 1
ATOM 777 C CA . GLY A 1 96 ? -8.462 8.298 19.752 1.00 63.06 96 GLY A CA 1
ATOM 778 C C . GLY A 1 96 ? -8.716 6.911 20.346 1.00 63.06 96 GLY A C 1
ATOM 779 O O . GLY A 1 96 ? -9.018 6.794 21.532 1.00 63.06 96 GLY A O 1
ATOM 780 N N . TRP A 1 97 ? -8.675 5.877 19.512 1.00 51.78 97 TRP A N 1
ATOM 781 C CA . TRP A 1 97 ? -8.875 4.479 19.866 1.00 51.78 97 TRP A CA 1
ATOM 782 C C . TRP A 1 97 ? -7.812 3.716 19.096 1.00 51.78 97 TRP A C 1
ATOM 784 O O . TRP A 1 97 ? -7.905 3.691 17.871 1.00 51.78 97 TRP A O 1
ATOM 794 N N . GLY A 1 98 ? -6.845 3.138 19.819 1.00 58.91 98 GLY A N 1
ATOM 795 C CA . GLY A 1 98 ? -5.733 2.370 19.256 1.00 58.91 98 GLY A CA 1
ATOM 796 C C . GLY A 1 98 ? -6.132 1.630 17.987 1.00 58.91 98 GLY A C 1
ATOM 797 O O . GLY A 1 98 ? -7.143 0.921 18.018 1.00 58.91 98 GLY A O 1
ATOM 798 N N . MET A 1 99 ? -5.368 1.835 16.911 1.00 68.19 99 MET A N 1
ATOM 799 C CA . MET A 1 99 ? -5.540 1.314 15.544 1.00 68.19 99 MET A CA 1
ATOM 800 C C . MET A 1 99 ? -5.520 -0.228 15.467 1.00 68.19 99 MET A C 1
ATOM 802 O O . MET A 1 99 ? -4.734 -0.830 14.744 1.00 68.19 99 MET A O 1
ATOM 806 N N . LYS A 1 100 ? -6.417 -0.879 16.211 1.00 81.06 100 LYS A N 1
ATOM 807 C CA . LYS A 1 100 ? -6.596 -2.326 16.283 1.00 81.06 100 LYS A CA 1
ATOM 808 C C . LYS A 1 100 ? -7.437 -2.827 15.118 1.00 81.06 100 LYS A C 1
ATOM 810 O O . LYS A 1 100 ? -8.349 -2.146 14.651 1.00 81.06 100 LYS A O 1
ATOM 815 N N . ASN A 1 101 ? -7.214 -4.080 14.760 1.00 90.88 101 ASN A N 1
ATOM 816 C CA . ASN A 1 101 ? -7.815 -4.828 13.669 1.00 90.88 101 ASN A CA 1
ATOM 817 C C . ASN A 1 101 ? -7.495 -4.245 12.285 1.00 90.88 101 ASN A C 1
ATOM 819 O O . ASN A 1 101 ? -8.326 -4.326 11.373 1.00 90.88 101 ASN A O 1
ATOM 823 N N . ARG A 1 102 ? -6.304 -3.663 12.126 1.00 92.69 102 ARG A N 1
ATOM 824 C CA . ARG A 1 102 ? -5.869 -2.982 10.900 1.00 92.69 102 ARG A CA 1
ATOM 825 C C . ARG A 1 102 ? -4.592 -3.593 10.366 1.00 92.69 102 ARG A C 1
ATOM 827 O O . ARG A 1 102 ? -3.694 -3.910 11.141 1.00 92.69 102 ARG A O 1
ATOM 834 N N . ALA A 1 103 ? -4.500 -3.697 9.050 1.00 96.88 103 ALA A N 1
ATOM 835 C CA . ALA A 1 103 ? -3.266 -4.055 8.374 1.00 96.88 103 ALA A CA 1
ATOM 836 C C . ALA A 1 103 ? -2.915 -3.061 7.269 1.00 96.88 103 ALA A C 1
ATOM 838 O O . ALA A 1 103 ? -3.798 -2.404 6.713 1.00 96.88 103 ALA A O 1
ATOM 839 N N . ILE A 1 104 ? -1.630 -2.991 6.930 1.00 97.94 104 ILE A N 1
ATOM 840 C CA . ILE A 1 104 ? -1.150 -2.333 5.714 1.00 97.94 104 ILE A CA 1
ATOM 841 C C . ILE A 1 104 ? -0.770 -3.402 4.694 1.00 97.94 104 ILE A C 1
ATOM 843 O O . ILE A 1 104 ? -0.017 -4.324 5.001 1.00 97.94 104 ILE A O 1
ATOM 847 N N . LEU A 1 105 ? -1.281 -3.263 3.473 1.00 98.56 105 LEU A N 1
ATOM 848 C CA . LEU A 1 105 ? -0.796 -3.983 2.303 1.00 98.56 105 LEU A CA 1
ATOM 849 C C . LEU A 1 105 ? -0.012 -3.007 1.423 1.00 98.56 105 LEU A C 1
ATOM 851 O O . LEU A 1 105 ? -0.605 -2.137 0.786 1.00 98.56 105 LEU A O 1
ATOM 855 N N . ALA A 1 106 ? 1.304 -3.161 1.400 1.00 98.31 106 ALA A N 1
ATOM 856 C CA . ALA A 1 106 ? 2.232 -2.360 0.622 1.00 98.31 106 ALA A CA 1
ATOM 857 C C . ALA A 1 106 ? 2.656 -3.079 -0.669 1.00 98.31 106 ALA A C 1
ATOM 859 O O . ALA A 1 106 ? 2.879 -4.293 -0.685 1.00 98.31 106 ALA A O 1
ATOM 860 N N . PHE A 1 107 ? 2.777 -2.313 -1.750 1.00 98.06 107 PHE A N 1
ATOM 861 C CA . PHE A 1 107 ? 3.367 -2.724 -3.024 1.00 98.06 107 PHE A CA 1
ATOM 862 C C . PHE A 1 107 ? 4.636 -1.912 -3.222 1.00 98.06 107 PHE A C 1
ATOM 864 O O . PHE A 1 107 ? 4.530 -0.703 -3.388 1.00 98.06 107 PHE A O 1
ATOM 871 N N . ASP A 1 108 ? 5.794 -2.560 -3.166 1.00 96.19 108 ASP A N 1
ATOM 872 C CA . ASP A 1 108 ? 7.062 -1.862 -2.957 1.00 96.19 108 ASP A CA 1
ATOM 873 C C . ASP A 1 108 ? 8.251 -2.709 -3.431 1.00 96.19 108 ASP A C 1
ATOM 875 O O . ASP A 1 108 ? 8.228 -3.946 -3.352 1.00 96.19 108 ASP A O 1
ATOM 879 N N . HIS A 1 109 ? 9.278 -2.057 -3.972 1.00 93.56 109 HIS A N 1
ATOM 880 C CA . HIS A 1 109 ? 10.548 -2.699 -4.290 1.00 93.56 109 HIS A CA 1
ATOM 881 C C . HIS A 1 109 ? 11.428 -2.908 -3.054 1.00 93.56 109 HIS A C 1
ATOM 883 O O . HIS A 1 109 ? 12.227 -3.855 -3.010 1.00 93.56 109 HIS A O 1
ATOM 889 N N . HIS A 1 110 ? 11.276 -2.057 -2.053 1.00 92.69 110 HIS A N 1
ATOM 890 C CA . HIS A 1 110 ? 11.937 -2.117 -0.767 1.00 92.69 110 HIS A CA 1
ATOM 891 C C . HIS A 1 110 ? 11.050 -2.856 0.244 1.00 92.69 110 HIS A C 1
ATOM 893 O O . HIS A 1 110 ? 9.931 -3.282 -0.044 1.00 92.69 110 HIS A O 1
ATOM 899 N N . SER A 1 111 ? 11.618 -3.181 1.404 1.00 93.19 111 SER A N 1
ATOM 900 C CA . SER A 1 111 ? 10.831 -3.711 2.524 1.00 93.19 111 SER A CA 1
ATOM 901 C C . SER A 1 111 ? 10.320 -2.598 3.429 1.00 93.19 111 SER A C 1
ATOM 903 O O . SER A 1 111 ? 9.340 -2.796 4.132 1.00 93.19 111 SER A O 1
ATOM 905 N N . ASP A 1 112 ? 11.069 -1.497 3.494 1.00 93.81 112 ASP A N 1
ATOM 906 C CA . ASP A 1 112 ? 10.878 -0.393 4.432 1.00 93.81 112 ASP A CA 1
ATOM 907 C C . ASP A 1 112 ? 10.792 -0.783 5.913 1.00 93.81 112 ASP A C 1
ATOM 909 O O . ASP A 1 112 ? 10.109 -0.172 6.739 1.00 93.81 112 ASP A O 1
ATOM 913 N N . MET A 1 113 ? 11.543 -1.833 6.245 1.00 92.69 113 MET A N 1
ATOM 914 C CA . MET A 1 113 ? 11.634 -2.434 7.569 1.00 92.69 113 MET A CA 1
ATOM 915 C C . MET A 1 113 ? 12.988 -2.174 8.246 1.00 92.69 113 MET A C 1
ATOM 917 O O . MET A 1 113 ? 13.378 -2.904 9.159 1.00 92.69 113 MET A O 1
ATOM 921 N N . GLU A 1 114 ? 13.759 -1.176 7.797 1.00 88.88 114 GLU A N 1
ATOM 922 C CA . GLU A 1 114 ? 15.017 -0.850 8.468 1.00 88.88 114 GLU A CA 1
ATOM 923 C C . GLU A 1 114 ? 14.780 -0.494 9.941 1.00 88.88 114 GLU A C 1
ATOM 925 O O . GLU A 1 114 ? 13.722 -0.002 10.340 1.00 88.88 114 GLU A O 1
ATOM 930 N N . ASN A 1 115 ? 15.789 -0.758 10.774 1.00 84.81 115 ASN A N 1
ATOM 931 C CA . ASN A 1 115 ? 15.705 -0.421 12.188 1.00 84.81 115 ASN A CA 1
ATOM 932 C C . ASN A 1 115 ? 15.485 1.081 12.353 1.00 84.81 115 ASN A C 1
ATOM 934 O O . ASN A 1 115 ? 16.172 1.900 11.742 1.00 84.81 115 ASN A O 1
ATOM 938 N N . ILE A 1 116 ? 14.572 1.438 13.248 1.00 81.12 116 ILE A N 1
ATOM 939 C CA . ILE A 1 116 ? 14.318 2.835 13.553 1.00 81.12 116 ILE A CA 1
ATOM 940 C C . ILE A 1 116 ? 15.506 3.369 14.354 1.00 81.12 116 ILE A C 1
ATOM 942 O O . ILE A 1 116 ? 15.728 2.973 15.503 1.00 81.12 116 ILE A O 1
ATOM 946 N N . GLU A 1 117 ? 16.294 4.261 13.755 1.00 69.56 117 GLU A N 1
ATOM 947 C CA . GLU A 1 117 ? 17.373 4.921 14.477 1.00 69.56 117 GLU A CA 1
ATOM 948 C C . GLU A 1 117 ? 16.779 5.821 15.565 1.00 69.56 117 GLU A C 1
ATOM 950 O O . GLU A 1 117 ? 16.114 6.828 15.308 1.00 69.56 117 GLU A O 1
ATOM 955 N N . THR A 1 118 ? 17.036 5.475 16.825 1.00 55.75 118 THR A N 1
ATOM 956 C CA . THR A 1 118 ? 16.768 6.381 17.937 1.00 55.75 118 THR A CA 1
ATOM 957 C C . THR A 1 118 ? 17.903 7.396 18.003 1.00 55.75 118 THR A C 1
ATOM 959 O O . THR A 1 118 ? 18.938 7.155 18.633 1.00 55.75 118 THR A O 1
ATOM 962 N N . GLY A 1 119 ? 17.730 8.544 17.348 1.00 49.22 119 GLY A N 1
ATOM 963 C CA . GLY A 1 119 ? 18.569 9.711 17.602 1.00 49.22 119 GLY A CA 1
ATOM 964 C C . GLY A 1 119 ? 18.477 10.141 19.074 1.00 49.22 119 GLY A C 1
ATOM 965 O O . GLY A 1 119 ? 17.556 9.764 19.798 1.00 49.22 119 GLY A O 1
ATOM 966 N N . LYS A 1 120 ? 19.422 10.971 19.539 1.00 36.88 120 LYS A N 1
ATOM 967 C CA . LYS A 1 120 ? 19.537 11.387 20.955 1.00 36.88 120 LYS A CA 1
ATOM 968 C C . LYS A 1 120 ? 18.286 12.048 21.556 1.00 36.88 120 LYS A C 1
ATOM 970 O O . LYS A 1 120 ? 18.253 12.210 22.773 1.00 36.88 120 LYS A O 1
ATOM 975 N N . THR A 1 121 ? 17.289 12.438 20.760 1.00 42.78 121 THR A N 1
ATOM 976 C CA . THR A 1 121 ? 16.111 13.146 21.277 1.00 42.78 121 THR A CA 1
ATOM 977 C C . THR A 1 121 ? 14.765 12.853 20.615 1.00 42.78 121 THR A C 1
ATOM 979 O O . THR A 1 121 ? 13.803 13.344 21.179 1.00 42.78 121 THR A O 1
ATOM 982 N N . ASN A 1 122 ? 14.632 12.091 19.518 1.00 53.78 122 ASN A N 1
ATOM 983 C CA . ASN A 1 122 ? 13.326 11.697 18.949 1.00 53.78 122 ASN A CA 1
ATOM 984 C C . ASN A 1 122 ? 13.470 10.508 17.981 1.00 53.78 122 ASN A C 1
ATOM 986 O O . ASN A 1 122 ? 14.518 10.334 17.363 1.00 53.78 122 ASN A O 1
ATOM 990 N N . ILE A 1 123 ? 12.412 9.703 17.868 1.00 62.22 123 ILE A N 1
ATOM 991 C CA . ILE A 1 123 ? 12.289 8.599 16.908 1.00 62.22 123 ILE A CA 1
ATOM 992 C C . ILE A 1 123 ? 12.135 9.200 15.499 1.00 62.22 123 ILE A C 1
ATOM 994 O O . ILE A 1 123 ? 11.268 10.053 15.311 1.00 62.22 123 ILE A O 1
ATOM 998 N N . TYR A 1 124 ? 12.980 8.802 14.541 1.00 80.62 124 TYR A N 1
ATOM 999 C CA . TYR A 1 124 ? 12.995 9.355 13.179 1.00 80.62 124 TYR A CA 1
ATOM 1000 C C . TYR A 1 124 ? 12.321 8.405 12.178 1.00 80.62 124 TYR A C 1
ATOM 1002 O O . TYR A 1 124 ? 12.774 7.274 11.994 1.00 80.62 124 TYR A O 1
ATOM 1010 N N . VAL A 1 125 ? 11.254 8.877 11.526 1.00 87.56 125 VAL A N 1
ATOM 1011 C CA . VAL A 1 125 ? 10.633 8.195 10.377 1.00 87.56 125 VAL A CA 1
ATOM 1012 C C . VAL A 1 125 ? 11.459 8.511 9.128 1.00 87.56 125 VAL A C 1
ATOM 1014 O O . VAL A 1 125 ? 11.609 9.683 8.781 1.00 87.56 125 VAL A O 1
ATOM 1017 N N . SER A 1 126 ? 11.965 7.485 8.449 1.00 90.38 126 SER A N 1
ATOM 1018 C CA . SER A 1 126 ? 12.599 7.552 7.127 1.00 90.38 126 SER A CA 1
ATOM 1019 C C . SER A 1 126 ? 11.734 6.820 6.095 1.00 90.38 126 SER A C 1
ATOM 1021 O O . SER A 1 126 ? 10.820 6.086 6.466 1.00 90.38 126 SER A O 1
ATOM 1023 N N . LYS A 1 127 ? 12.024 6.999 4.796 1.00 89.56 127 LYS A N 1
ATOM 1024 C CA . LYS A 1 127 ? 11.418 6.167 3.740 1.00 89.56 127 LYS A CA 1
ATOM 1025 C C . LYS A 1 127 ? 11.695 4.682 4.039 1.00 89.56 127 LYS A C 1
ATOM 1027 O O . LYS A 1 127 ? 10.780 3.914 4.273 1.00 89.56 127 LYS A O 1
ATOM 1032 N N . SER A 1 128 ? 12.964 4.350 4.280 1.00 90.06 128 SER A N 1
ATOM 1033 C CA . SER A 1 128 ? 13.442 2.980 4.514 1.00 90.06 128 SER A CA 1
ATOM 1034 C C . SER A 1 128 ? 12.965 2.274 5.794 1.00 90.06 128 SER A C 1
ATOM 1036 O O . SER A 1 128 ? 13.248 1.085 5.965 1.00 90.06 128 SER A O 1
ATOM 1038 N N 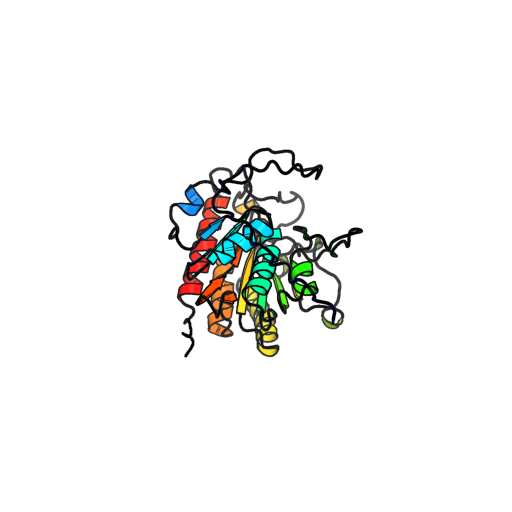. ASN A 1 129 ? 12.285 2.961 6.718 1.00 92.12 129 ASN A N 1
ATOM 1039 C CA . ASN A 1 129 ? 11.817 2.375 7.980 1.00 92.12 129 ASN A CA 1
ATOM 1040 C C . ASN A 1 129 ? 10.315 2.553 8.235 1.00 92.12 129 ASN A C 1
ATOM 1042 O O . ASN A 1 129 ? 9.843 2.221 9.327 1.00 92.12 129 ASN A O 1
ATOM 1046 N N . VAL A 1 130 ? 9.556 3.076 7.264 1.00 94.31 130 VAL A N 1
ATOM 1047 C CA . VAL A 1 130 ? 8.161 3.481 7.480 1.00 94.31 130 VAL A CA 1
ATOM 1048 C C . VAL A 1 130 ? 7.274 2.310 7.930 1.00 94.31 130 VAL A C 1
ATOM 1050 O O . VAL A 1 130 ? 6.419 2.483 8.805 1.00 94.31 130 VAL A O 1
ATOM 1053 N N . MET A 1 131 ? 7.510 1.097 7.422 1.00 96.31 131 MET A N 1
ATOM 1054 C CA . MET A 1 131 ? 6.732 -0.094 7.786 1.00 96.31 131 MET A CA 1
ATOM 1055 C C . MET A 1 131 ? 7.096 -0.604 9.183 1.00 96.31 131 MET A C 1
ATOM 1057 O O . MET A 1 131 ? 6.205 -0.933 9.976 1.00 96.31 131 MET A O 1
ATOM 1061 N N . GLN A 1 132 ? 8.388 -0.590 9.529 1.00 93.44 132 GLN A N 1
ATOM 1062 C CA . GLN A 1 132 ? 8.844 -0.902 10.887 1.00 93.44 132 GLN A CA 1
ATOM 1063 C C . GLN A 1 132 ? 8.265 0.105 11.888 1.00 93.44 132 GLN A C 1
ATOM 1065 O O . GLN A 1 132 ? 7.750 -0.287 12.936 1.00 93.44 132 GLN A O 1
ATOM 1070 N N . TYR A 1 133 ? 8.284 1.396 11.545 1.00 93.38 133 TYR A N 1
ATOM 1071 C CA . TYR A 1 133 ? 7.727 2.468 12.362 1.00 93.38 133 TYR A CA 1
ATOM 1072 C C . TYR A 1 133 ? 6.248 2.244 12.676 1.00 93.38 133 TYR A C 1
ATOM 1074 O O . TYR A 1 133 ? 5.860 2.258 13.846 1.00 93.38 133 TYR A O 1
ATOM 1082 N N . VAL A 1 134 ? 5.433 1.955 11.657 1.00 94.19 134 VAL A N 1
ATOM 1083 C CA . VAL A 1 134 ? 4.003 1.652 11.824 1.00 94.19 134 VAL A CA 1
ATOM 1084 C C . VAL A 1 134 ? 3.777 0.524 12.838 1.00 94.19 134 VAL A C 1
ATOM 1086 O O . VAL A 1 134 ? 2.898 0.635 13.698 1.00 94.19 134 VAL A O 1
ATOM 1089 N N . LEU A 1 135 ? 4.572 -0.546 12.773 1.00 93.56 135 LEU A N 1
ATOM 1090 C CA . LEU A 1 135 ? 4.442 -1.704 13.661 1.00 93.56 135 LEU A CA 1
ATOM 1091 C C . LEU A 1 135 ? 4.932 -1.423 15.087 1.00 93.56 135 LEU A C 1
ATOM 1093 O O . LEU A 1 135 ? 4.266 -1.799 16.058 1.00 93.56 135 LEU A O 1
ATOM 1097 N N . GLU A 1 136 ? 6.076 -0.755 15.244 1.00 91.56 136 GLU A N 1
ATOM 1098 C CA . GLU A 1 136 ? 6.641 -0.428 16.560 1.00 91.56 136 GLU A CA 1
ATOM 1099 C C . GLU A 1 136 ? 5.762 0.558 17.334 1.00 91.56 136 GLU A C 1
ATOM 1101 O O . GLU A 1 136 ? 5.597 0.425 18.553 1.00 91.56 136 GLU A O 1
ATOM 1106 N N . HIS A 1 137 ? 5.133 1.489 16.617 1.00 90.38 137 HIS A N 1
ATOM 1107 C CA . HIS A 1 137 ? 4.229 2.494 17.172 1.00 90.38 137 HIS A CA 1
ATOM 1108 C C . HIS A 1 137 ? 2.770 2.033 17.261 1.00 90.38 137 HIS A C 1
ATOM 1110 O O . HIS A 1 137 ? 1.925 2.790 17.739 1.00 90.38 137 HIS A O 1
ATOM 1116 N N . LYS A 1 138 ? 2.472 0.779 16.883 1.00 91.81 138 LYS A N 1
ATOM 1117 C CA . LYS A 1 138 ? 1.124 0.178 16.936 1.00 91.81 138 LYS A CA 1
ATOM 1118 C C . LYS A 1 138 ? 0.082 0.974 16.147 1.00 91.81 138 LYS A C 1
ATOM 1120 O O . LYS A 1 138 ? -1.073 1.081 16.557 1.00 91.81 138 LYS A O 1
ATOM 1125 N N . LEU A 1 139 ? 0.510 1.534 15.022 1.00 92.12 139 LEU A N 1
ATOM 1126 C CA . LEU A 1 139 ? -0.350 2.250 14.086 1.00 92.12 139 LEU A CA 1
ATOM 1127 C C . LEU A 1 139 ? -1.078 1.281 13.137 1.00 92.12 139 LEU A C 1
ATOM 1129 O O . LEU A 1 139 ? -2.097 1.637 12.556 1.00 92.12 139 LEU A O 1
ATOM 1133 N N . ALA A 1 140 ? -0.592 0.044 13.024 1.00 94.06 140 ALA A N 1
ATOM 1134 C CA . ALA A 1 140 ? -1.303 -1.104 12.469 1.00 94.06 140 ALA A CA 1
ATOM 1135 C C . ALA A 1 140 ? -0.901 -2.379 13.233 1.00 94.06 140 ALA A C 1
ATOM 1137 O O . ALA A 1 140 ? 0.162 -2.423 13.856 1.00 94.06 140 ALA A O 1
ATOM 1138 N N . ASP A 1 141 ? -1.731 -3.423 13.172 1.00 94.50 141 ASP A N 1
ATOM 1139 C CA . ASP A 1 141 ? -1.439 -4.712 13.816 1.00 94.50 141 ASP A CA 1
ATOM 1140 C C . ASP A 1 141 ? -0.597 -5.638 12.934 1.00 94.50 141 ASP A C 1
ATOM 1142 O O . ASP A 1 141 ? 0.108 -6.506 13.450 1.00 94.50 141 ASP A O 1
ATOM 1146 N N . ALA A 1 142 ? -0.668 -5.467 11.612 1.00 96.38 142 ALA A N 1
ATOM 1147 C CA . ALA A 1 142 ? 0.118 -6.246 10.667 1.00 96.38 142 ALA A CA 1
ATOM 1148 C C . ALA A 1 142 ? 0.498 -5.443 9.420 1.00 96.38 142 ALA A C 1
ATOM 1150 O O . ALA A 1 142 ? -0.213 -4.527 9.004 1.00 96.38 142 ALA A O 1
ATOM 1151 N N . VAL A 1 143 ? 1.602 -5.834 8.790 1.00 97.62 143 VAL A N 1
ATOM 1152 C CA . VAL A 1 143 ? 2.040 -5.298 7.496 1.00 97.62 143 VAL A CA 1
ATOM 1153 C C . VAL A 1 143 ? 2.337 -6.448 6.539 1.00 97.62 143 VAL A C 1
ATOM 1155 O O . VAL A 1 143 ? 2.909 -7.459 6.932 1.00 97.62 143 VAL A O 1
ATOM 1158 N N . ALA A 1 144 ? 1.976 -6.311 5.271 1.00 98.00 144 ALA A N 1
ATOM 1159 C CA . ALA A 1 144 ? 2.509 -7.148 4.208 1.00 98.00 144 ALA A CA 1
ATOM 1160 C C . ALA A 1 144 ? 3.088 -6.266 3.108 1.00 98.00 144 ALA A C 1
ATOM 1162 O O . ALA A 1 144 ? 2.388 -5.388 2.617 1.00 98.00 144 ALA A O 1
ATOM 1163 N N . VAL A 1 145 ? 4.327 -6.528 2.705 1.00 98.06 145 VAL A N 1
ATOM 1164 C CA . VAL A 1 145 ? 5.015 -5.838 1.613 1.00 98.06 145 VAL A CA 1
ATOM 1165 C C . VAL A 1 145 ? 5.206 -6.818 0.463 1.00 98.06 145 VAL A C 1
ATOM 1167 O O . VAL A 1 145 ? 5.780 -7.897 0.637 1.00 98.06 145 VAL A O 1
ATOM 1170 N N . LEU A 1 146 ? 4.672 -6.480 -0.707 1.00 98.00 146 LEU A N 1
ATOM 1171 C CA . LEU A 1 146 ? 4.724 -7.305 -1.908 1.00 98.00 146 LEU A CA 1
ATOM 1172 C C . LEU A 1 146 ? 5.618 -6.659 -2.959 1.00 98.00 146 LEU A C 1
ATOM 1174 O O . LEU A 1 146 ? 5.446 -5.486 -3.272 1.00 98.00 146 LEU A O 1
ATOM 1178 N N . GLY A 1 147 ? 6.462 -7.465 -3.605 1.00 95.44 147 GLY A N 1
ATOM 1179 C CA . GLY A 1 147 ? 7.292 -7.005 -4.726 1.00 95.44 147 GLY A CA 1
ATOM 1180 C C . GLY A 1 147 ? 8.749 -6.751 -4.357 1.00 95.44 147 GLY A C 1
ATOM 1181 O O . GLY A 1 147 ? 9.556 -6.472 -5.243 1.00 95.44 147 GLY A O 1
ATOM 1182 N N . THR A 1 148 ? 9.106 -6.958 -3.089 1.00 93.81 148 THR A N 1
ATOM 1183 C CA . THR A 1 148 ? 10.412 -6.603 -2.546 1.00 93.81 148 THR A CA 1
ATOM 1184 C C . THR A 1 148 ? 11.558 -7.315 -3.270 1.00 93.81 148 THR A C 1
ATOM 1186 O O . THR A 1 148 ? 11.506 -8.519 -3.578 1.00 93.81 148 THR A O 1
ATOM 1189 N N . HIS A 1 149 ? 12.639 -6.590 -3.540 1.00 90.88 149 HIS A N 1
ATOM 1190 C CA . HIS A 1 149 ? 13.847 -7.184 -4.092 1.00 90.88 149 HIS A CA 1
ATOM 1191 C C . HIS A 1 149 ? 14.466 -8.174 -3.093 1.00 90.88 149 HIS A C 1
ATOM 1193 O O . HIS A 1 149 ? 14.551 -7.866 -1.903 1.00 90.88 149 HIS A O 1
ATOM 1199 N N . PRO A 1 150 ? 14.990 -9.333 -3.540 1.00 86.19 150 PRO A N 1
ATOM 1200 C CA . PRO A 1 150 ? 15.581 -10.333 -2.649 1.00 86.19 150 PRO A CA 1
ATOM 1201 C C . PRO A 1 150 ? 16.653 -9.815 -1.674 1.00 86.19 150 PRO A C 1
ATOM 1203 O O . PRO A 1 150 ? 16.859 -10.414 -0.622 1.00 86.19 150 PRO A O 1
ATOM 1206 N N . ILE A 1 151 ? 17.353 -8.727 -2.017 1.00 84.88 151 ILE A N 1
ATOM 1207 C CA . ILE A 1 151 ? 18.406 -8.144 -1.166 1.00 84.88 151 ILE A CA 1
ATOM 1208 C C . ILE A 1 151 ? 17.852 -7.421 0.066 1.00 84.88 151 ILE A C 1
ATOM 1210 O O . ILE A 1 151 ? 18.563 -7.328 1.061 1.00 84.88 151 ILE A O 1
ATOM 1214 N N . PHE A 1 152 ? 16.607 -6.945 -0.002 1.00 83.88 152 PHE A N 1
ATOM 1215 C CA . PHE A 1 152 ? 15.918 -6.253 1.088 1.00 83.88 152 PHE A CA 1
ATOM 1216 C C . PHE A 1 152 ? 15.053 -7.211 1.917 1.00 83.88 152 PHE A C 1
ATOM 1218 O O . PHE A 1 152 ? 14.340 -6.789 2.819 1.00 83.88 152 PHE A O 1
ATOM 1225 N N . LEU A 1 153 ? 15.096 -8.520 1.634 1.00 82.56 153 LEU A N 1
ATOM 1226 C CA . LEU A 1 153 ? 14.375 -9.494 2.443 1.00 82.56 153 LEU A CA 1
ATOM 1227 C C . LEU A 1 153 ? 15.021 -9.637 3.815 1.00 82.56 153 LEU A C 1
ATOM 1229 O O . LEU A 1 153 ? 16.208 -9.959 3.951 1.00 82.56 153 LEU A O 1
ATOM 1233 N N . GLU A 1 154 ? 14.193 -9.512 4.840 1.00 76.50 154 GLU A N 1
ATOM 1234 C CA . GLU A 1 154 ? 14.592 -9.878 6.182 1.00 76.50 154 GLU A CA 1
ATOM 1235 C C . GLU A 1 154 ? 14.815 -11.383 6.319 1.00 76.50 154 GLU A C 1
ATOM 1237 O O . GLU A 1 154 ? 14.055 -12.217 5.821 1.00 76.50 154 GLU A O 1
ATOM 1242 N N . ARG A 1 155 ? 15.855 -11.740 7.074 1.00 74.31 155 ARG A N 1
ATOM 1243 C CA . ARG A 1 155 ? 16.221 -13.139 7.331 1.00 74.31 155 ARG A CA 1
ATOM 1244 C C . ARG A 1 155 ? 15.593 -13.705 8.602 1.00 74.31 155 ARG A C 1
ATOM 1246 O O . ARG A 1 155 ? 15.760 -14.892 8.870 1.00 74.31 155 ARG A O 1
ATOM 1253 N N . THR A 1 156 ? 14.892 -12.881 9.380 1.00 74.06 156 THR A N 1
ATOM 1254 C CA . THR A 1 156 ? 14.290 -13.282 10.654 1.00 74.06 156 THR A CA 1
ATOM 1255 C C . THR A 1 156 ? 13.122 -14.250 10.410 1.00 74.06 156 THR A C 1
ATOM 1257 O O . THR A 1 156 ? 12.145 -13.872 9.742 1.00 74.06 156 THR A O 1
ATOM 1260 N N . PRO A 1 157 ? 13.185 -15.494 10.931 1.00 77.69 157 PRO A N 1
ATOM 1261 C CA . PRO A 1 157 ? 12.088 -16.458 10.843 1.00 77.69 157 PRO A CA 1
ATOM 1262 C C . PRO A 1 157 ? 10.792 -15.908 11.445 1.00 77.69 157 PRO A C 1
ATOM 1264 O O . PRO A 1 157 ? 10.840 -15.186 12.438 1.00 77.69 157 PRO A O 1
ATOM 1267 N N . LYS A 1 158 ? 9.633 -16.247 10.859 1.00 78.31 158 LYS A N 1
ATOM 1268 C CA . LYS A 1 158 ? 8.318 -15.691 11.247 1.00 78.31 158 LYS A CA 1
ATOM 1269 C C . LYS A 1 158 ? 8.005 -15.833 12.739 1.00 78.31 158 LYS A C 1
ATOM 1271 O O . LYS A 1 158 ? 7.501 -14.897 13.346 1.00 78.31 158 LYS A O 1
ATOM 1276 N N . ASP A 1 159 ? 8.332 -16.980 13.322 1.00 79.56 159 ASP A N 1
ATOM 1277 C CA . ASP A 1 159 ? 8.131 -17.321 14.735 1.00 79.56 159 ASP A CA 1
ATOM 1278 C C . ASP A 1 159 ? 9.034 -16.534 15.701 1.00 79.56 159 ASP A C 1
ATOM 1280 O O . ASP A 1 159 ? 8.794 -16.533 16.906 1.00 79.56 159 ASP A O 1
ATOM 1284 N N . GLN A 1 160 ? 10.054 -15.853 15.178 1.00 73.31 160 GLN A N 1
ATOM 1285 C CA . GLN A 1 160 ? 11.028 -15.076 15.948 1.00 73.31 160 GLN A CA 1
ATOM 1286 C C . GLN A 1 160 ? 10.830 -13.562 15.799 1.00 73.31 160 GLN A C 1
ATOM 1288 O O . GLN A 1 160 ? 11.567 -12.779 16.400 1.00 73.31 160 GLN A O 1
ATOM 1293 N N . ARG A 1 161 ? 9.852 -13.129 14.996 1.00 83.56 161 ARG A N 1
ATOM 1294 C CA . ARG A 1 161 ? 9.576 -11.708 14.757 1.00 83.56 161 ARG A CA 1
ATOM 1295 C C . ARG A 1 161 ? 8.885 -11.091 15.970 1.00 83.56 161 ARG A C 1
ATOM 1297 O O . ARG A 1 161 ? 7.964 -11.668 16.542 1.00 83.56 161 ARG A O 1
ATOM 1304 N N . LYS A 1 162 ? 9.311 -9.879 16.340 1.00 82.50 162 LYS A N 1
ATOM 1305 C CA . LYS A 1 162 ? 8.682 -9.071 17.404 1.00 82.50 162 LYS A CA 1
ATOM 1306 C C . LYS A 1 162 ? 7.286 -8.584 17.002 1.00 82.50 162 LYS A C 1
ATOM 1308 O O . LYS A 1 162 ? 6.407 -8.463 17.850 1.00 82.50 162 LYS A O 1
ATOM 1313 N N . HIS A 1 163 ? 7.113 -8.290 15.718 1.00 88.75 163 HIS A N 1
ATOM 1314 C CA . HIS A 1 163 ? 5.890 -7.766 15.126 1.00 88.75 163 HIS A CA 1
ATOM 1315 C C . HIS A 1 163 ? 5.397 -8.697 14.026 1.00 88.75 163 HIS A C 1
ATOM 1317 O O . HIS A 1 163 ? 6.152 -9.523 13.512 1.00 88.75 163 HIS A O 1
ATOM 1323 N N . GLN A 1 164 ? 4.130 -8.555 13.654 1.00 90.75 164 GLN A N 1
ATOM 1324 C CA . GLN A 1 164 ? 3.569 -9.343 12.577 1.00 90.75 164 GLN A CA 1
ATOM 1325 C C . GLN A 1 164 ? 3.774 -8.650 11.235 1.00 90.75 164 GLN A C 1
ATOM 1327 O O . GLN A 1 164 ? 3.158 -7.625 10.949 1.00 90.75 164 GLN A O 1
ATOM 1332 N N . TYR A 1 165 ? 4.583 -9.266 10.385 1.00 94.75 165 TYR A N 1
ATOM 1333 C CA . TYR A 1 165 ? 4.736 -8.808 9.017 1.00 94.75 165 TYR A CA 1
ATOM 1334 C C . TYR A 1 165 ? 5.075 -9.933 8.051 1.00 94.75 165 TYR A C 1
ATOM 1336 O O . TYR A 1 165 ? 5.638 -10.960 8.444 1.00 94.75 165 TYR A O 1
ATOM 1344 N N . ASP A 1 166 ? 4.776 -9.697 6.779 1.00 95.75 166 ASP A N 1
ATOM 1345 C CA . ASP A 1 166 ? 5.133 -10.531 5.638 1.00 95.75 166 ASP A CA 1
ATOM 1346 C C . ASP A 1 166 ? 5.877 -9.692 4.598 1.00 95.75 166 ASP A C 1
ATOM 1348 O O . ASP A 1 166 ? 5.389 -8.652 4.180 1.00 95.75 166 ASP A O 1
ATOM 1352 N N . ILE A 1 167 ? 7.049 -10.148 4.157 1.00 95.56 167 ILE A N 1
ATOM 1353 C CA . ILE A 1 167 ? 7.786 -9.527 3.050 1.00 95.56 167 ILE A CA 1
ATOM 1354 C C . ILE A 1 167 ? 7.886 -10.582 1.962 1.00 95.56 167 ILE A C 1
ATOM 1356 O O . ILE A 1 167 ? 8.472 -11.648 2.172 1.00 95.56 167 ILE A O 1
ATOM 1360 N N . VAL A 1 168 ? 7.268 -10.303 0.823 1.00 96.06 168 VAL A N 1
ATOM 1361 C CA . VAL A 1 168 ? 7.144 -11.233 -0.293 1.00 96.06 168 VAL A CA 1
ATOM 1362 C C . VAL A 1 168 ? 7.993 -10.722 -1.435 1.00 96.06 168 VAL A C 1
ATOM 1364 O O . VAL A 1 168 ? 7.742 -9.643 -1.980 1.00 96.06 168 VAL A O 1
ATOM 1367 N N . SER A 1 169 ? 8.968 -11.530 -1.846 1.00 95.44 169 SER A N 1
ATOM 1368 C CA . SER A 1 169 ? 9.808 -11.134 -2.961 1.00 95.44 169 SER A CA 1
ATOM 1369 C C . SER A 1 169 ? 9.016 -11.058 -4.258 1.00 95.44 169 SER A C 1
ATOM 1371 O O . SER A 1 169 ? 8.260 -11.975 -4.585 1.00 95.44 169 SER A O 1
ATOM 1373 N N . GLY A 1 170 ? 9.279 -10.029 -5.068 1.00 94.50 170 GLY A N 1
ATOM 1374 C CA . GLY A 1 170 ? 8.749 -9.957 -6.430 1.00 94.50 170 GLY A CA 1
ATOM 1375 C C . GLY A 1 170 ? 9.075 -11.213 -7.244 1.00 94.50 170 GLY A C 1
ATOM 1376 O O . GLY A 1 170 ? 8.224 -11.716 -7.973 1.00 94.50 170 GLY A O 1
ATOM 1377 N N . ARG A 1 171 ? 10.263 -11.803 -7.043 1.00 94.50 171 ARG A N 1
ATOM 1378 C CA . ARG A 1 171 ? 10.690 -13.035 -7.727 1.00 94.50 171 ARG A CA 1
ATOM 1379 C C . ARG A 1 171 ? 9.768 -14.224 -7.449 1.00 94.50 171 ARG A C 1
ATOM 1381 O O . ARG A 1 171 ? 9.521 -15.027 -8.348 1.00 94.50 171 ARG A O 1
ATOM 1388 N N . ASP A 1 172 ? 9.257 -14.342 -6.228 1.00 96.19 172 ASP A N 1
ATOM 1389 C CA . ASP A 1 172 ? 8.417 -15.477 -5.833 1.00 96.19 172 ASP A CA 1
ATOM 1390 C C . ASP A 1 172 ? 7.043 -15.424 -6.507 1.00 96.19 172 ASP A C 1
ATOM 1392 O O . ASP A 1 172 ? 6.418 -16.459 -6.734 1.00 96.19 172 ASP A O 1
ATOM 1396 N N . LEU A 1 173 ? 6.620 -14.232 -6.933 1.00 97.12 173 LEU A N 1
ATOM 1397 C CA . LEU A 1 173 ? 5.365 -13.982 -7.640 1.00 97.12 173 LEU A CA 1
ATOM 1398 C C . LEU A 1 173 ? 5.480 -14.198 -9.156 1.00 97.12 173 LEU A C 1
ATOM 1400 O O . LEU A 1 173 ? 4.539 -13.926 -9.902 1.00 97.12 173 LEU A O 1
ATOM 1404 N N . TYR A 1 174 ? 6.623 -14.689 -9.634 1.00 95.94 174 TYR A N 1
ATOM 1405 C CA . TYR A 1 174 ? 6.891 -14.925 -11.047 1.00 95.94 174 TYR A CA 1
ATOM 1406 C C . TYR A 1 174 ? 7.033 -16.417 -11.362 1.00 95.94 174 TYR A C 1
ATOM 1408 O O . TYR A 1 174 ? 7.506 -17.220 -10.555 1.00 95.94 174 TYR A O 1
ATOM 1416 N N . SER A 1 175 ? 6.656 -16.795 -12.581 1.00 95.62 175 SER A N 1
ATOM 1417 C CA . SER A 1 175 ? 6.932 -18.106 -13.174 1.00 95.62 175 SER A CA 1
ATOM 1418 C C . SER A 1 175 ? 7.962 -17.931 -14.288 1.00 95.62 175 SER A C 1
ATOM 1420 O O . SER A 1 175 ? 7.632 -17.621 -15.435 1.00 95.62 175 SER A O 1
ATOM 1422 N N . GLY A 1 176 ? 9.239 -18.066 -13.916 1.00 90.81 176 GLY A N 1
ATOM 1423 C CA . GLY A 1 176 ? 10.358 -17.631 -14.752 1.00 90.81 176 GLY A CA 1
ATOM 1424 C C . GLY A 1 176 ? 10.411 -16.104 -14.812 1.00 90.81 176 GLY A C 1
ATOM 1425 O O . GLY A 1 176 ? 10.438 -15.449 -13.779 1.00 90.81 176 GLY A O 1
ATOM 1426 N N . GLU A 1 177 ? 10.385 -15.539 -16.016 1.00 89.19 177 GLU A N 1
ATOM 1427 C CA . GLU A 1 177 ? 10.426 -14.082 -16.245 1.00 89.19 177 GLU A CA 1
ATOM 1428 C C . GLU A 1 177 ? 9.033 -13.437 -16.347 1.00 89.19 177 GLU A C 1
ATOM 1430 O O . GLU A 1 177 ? 8.906 -12.243 -16.615 1.00 89.19 177 GLU A O 1
ATOM 1435 N N . LYS A 1 178 ? 7.958 -14.214 -16.169 1.00 92.94 178 LYS A N 1
ATOM 1436 C CA . LYS A 1 178 ? 6.584 -13.723 -16.324 1.00 92.94 178 LYS A CA 1
ATOM 1437 C C . LYS A 1 178 ? 5.892 -13.566 -14.967 1.00 92.94 178 LYS A C 1
ATOM 1439 O O . LYS A 1 178 ? 5.906 -14.530 -14.198 1.00 92.94 178 LYS A O 1
ATOM 1444 N N . PRO A 1 179 ? 5.222 -12.424 -14.709 1.00 94.69 179 PRO A N 1
ATOM 1445 C CA . PRO A 1 179 ? 4.361 -12.276 -13.542 1.00 94.69 179 PRO A CA 1
ATOM 1446 C C . PRO A 1 179 ? 3.282 -13.363 -13.531 1.00 94.69 179 PRO A C 1
ATOM 1448 O O . PRO A 1 179 ? 2.598 -13.570 -14.538 1.00 94.69 179 PRO A O 1
ATOM 1451 N N . ASP A 1 180 ? 3.108 -14.034 -12.396 1.00 97.75 180 ASP A N 1
ATOM 1452 C CA . ASP A 1 180 ? 2.153 -15.122 -12.225 1.00 97.75 180 ASP A CA 1
ATOM 1453 C C . ASP A 1 180 ? 1.029 -14.717 -11.263 1.00 97.75 180 ASP A C 1
ATOM 1455 O O . ASP A 1 180 ? 1.182 -14.676 -10.041 1.00 97.75 180 ASP A O 1
ATOM 1459 N N . LYS A 1 181 ? -0.149 -14.438 -11.833 1.00 97.75 181 LYS A N 1
ATOM 1460 C CA . LYS A 1 181 ? -1.328 -14.037 -11.058 1.00 97.75 181 LYS A CA 1
ATOM 1461 C C . LYS A 1 181 ? -1.781 -15.133 -10.085 1.00 97.75 181 LYS A C 1
ATOM 1463 O O . LYS A 1 181 ? -2.308 -14.802 -9.028 1.00 97.75 181 LYS A O 1
ATOM 1468 N N . ALA A 1 182 ? -1.606 -16.414 -10.416 1.00 98.25 182 ALA A N 1
ATOM 1469 C CA . ALA A 1 182 ? -2.012 -17.496 -9.522 1.00 98.25 182 ALA A CA 1
ATOM 1470 C C . ALA A 1 182 ? -1.134 -17.525 -8.265 1.00 98.25 182 ALA A C 1
ATOM 1472 O O . ALA A 1 182 ? -1.658 -17.713 -7.169 1.00 98.25 182 ALA A O 1
ATOM 1473 N N . LYS A 1 183 ? 0.169 -17.253 -8.412 1.00 98.50 183 LYS A N 1
ATOM 1474 C CA . LYS A 1 183 ? 1.080 -17.111 -7.270 1.00 98.50 183 LYS A CA 1
ATOM 1475 C C . LYS A 1 183 ? 0.726 -15.915 -6.397 1.00 98.50 183 LYS A C 1
ATOM 1477 O O . LYS A 1 183 ? 0.626 -16.090 -5.191 1.00 98.50 183 LYS A O 1
ATOM 1482 N N . LEU A 1 184 ? 0.435 -14.753 -6.994 1.00 98.38 184 LEU A N 1
ATOM 1483 C CA . LEU A 1 184 ? -0.083 -13.603 -6.243 1.00 98.38 184 LEU A CA 1
ATOM 1484 C C . LEU A 1 184 ? -1.300 -13.989 -5.399 1.00 98.38 184 LEU A C 1
ATOM 1486 O O . LEU A 1 184 ? -1.317 -13.733 -4.202 1.00 98.38 184 LEU A O 1
ATOM 1490 N N . LEU A 1 185 ? -2.319 -14.593 -6.013 1.00 98.56 185 LEU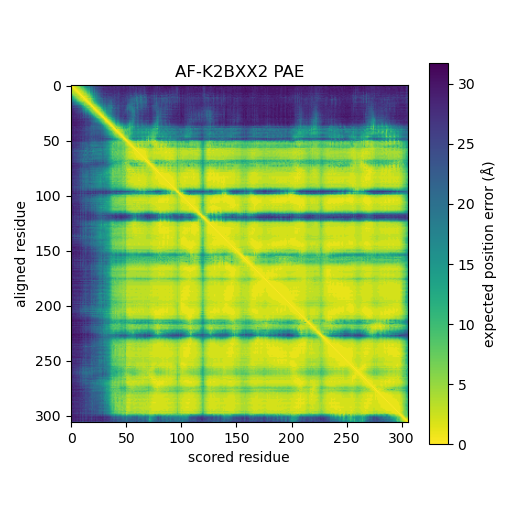 A N 1
ATOM 1491 C CA . LEU A 1 185 ? -3.553 -14.933 -5.304 1.00 98.56 185 LEU A CA 1
ATOM 1492 C C . LEU A 1 185 ? -3.322 -15.972 -4.200 1.00 98.56 185 LEU A C 1
ATOM 1494 O O . LEU A 1 185 ? -3.925 -15.849 -3.140 1.00 98.56 185 LEU A O 1
ATOM 1498 N N . ALA A 1 186 ? -2.436 -16.948 -4.415 1.00 98.50 186 ALA A N 1
ATOM 1499 C CA . ALA A 1 186 ? -2.056 -17.915 -3.386 1.00 98.50 186 ALA A CA 1
ATOM 1500 C C . ALA A 1 186 ? -1.326 -17.244 -2.209 1.00 98.50 186 ALA A C 1
ATOM 1502 O O . ALA A 1 186 ? -1.649 -17.505 -1.055 1.00 98.50 186 ALA A O 1
ATOM 1503 N N . THR A 1 187 ? -0.401 -16.323 -2.482 1.00 98.50 187 THR A N 1
ATOM 1504 C CA . THR A 1 187 ? 0.275 -15.549 -1.433 1.00 98.50 187 THR A CA 1
ATOM 1505 C C . THR A 1 187 ? -0.701 -14.662 -0.660 1.00 98.50 187 THR A C 1
ATOM 1507 O O . THR A 1 187 ? -0.674 -14.628 0.568 1.00 98.50 187 THR A O 1
ATOM 1510 N N . LEU A 1 188 ? -1.609 -13.978 -1.359 1.00 98.62 188 LEU A N 1
ATOM 1511 C CA . LEU A 1 188 ? -2.662 -13.189 -0.721 1.00 98.62 188 LEU A CA 1
ATOM 1512 C C . LEU A 1 188 ? -3.608 -14.067 0.107 1.00 98.62 188 LEU A C 1
ATOM 1514 O O . LEU A 1 188 ? -4.063 -13.630 1.159 1.00 98.62 188 LEU A O 1
ATOM 1518 N N . ASP A 1 189 ? -3.884 -15.301 -0.327 1.00 98.56 189 ASP A N 1
ATOM 1519 C CA . ASP A 1 189 ? -4.705 -16.238 0.442 1.00 98.56 189 ASP A CA 1
ATOM 1520 C C . ASP A 1 189 ? -4.077 -16.567 1.801 1.00 98.56 189 ASP A C 1
ATOM 1522 O O . ASP A 1 189 ? -4.773 -16.617 2.821 1.00 98.56 189 ASP A O 1
ATOM 1526 N N . GLU A 1 190 ? -2.761 -16.774 1.826 1.00 97.94 190 GLU A N 1
ATOM 1527 C CA . GLU A 1 190 ? -2.012 -17.037 3.054 1.00 97.94 190 GLU A CA 1
ATOM 1528 C C . GLU A 1 190 ? -2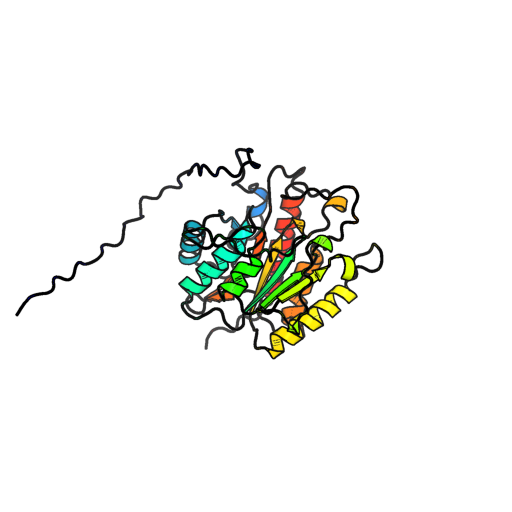.017 -15.819 3.982 1.00 97.94 190 GLU A C 1
ATOM 1530 O O . GLU A 1 190 ? -2.329 -15.959 5.165 1.00 97.94 190 GLU A O 1
ATOM 1535 N N . ILE A 1 191 ? -1.737 -14.627 3.450 1.00 98.25 191 ILE A N 1
ATOM 1536 C CA . ILE A 1 191 ? -1.679 -13.381 4.229 1.00 98.25 191 ILE A CA 1
ATOM 1537 C C . ILE A 1 191 ? -3.062 -13.034 4.793 1.00 98.25 191 ILE A C 1
ATOM 1539 O O . ILE A 1 191 ? -3.230 -12.849 5.999 1.00 98.25 191 ILE A O 1
ATOM 1543 N N . PHE A 1 192 ? -4.088 -12.992 3.941 1.00 98.25 192 PHE A N 1
ATOM 1544 C CA . PHE A 1 192 ? -5.422 -12.559 4.354 1.00 98.25 192 PHE A CA 1
ATOM 1545 C C . PHE A 1 192 ? -6.124 -13.572 5.258 1.00 98.25 192 PHE A C 1
ATOM 1547 O O . PHE A 1 192 ? -6.878 -13.165 6.143 1.00 98.25 192 PHE A O 1
ATOM 1554 N N . SER A 1 193 ? -5.861 -14.875 5.102 1.00 97.25 193 SER A N 1
ATOM 1555 C CA . SER A 1 193 ? -6.392 -15.876 6.039 1.00 97.25 193 SER A CA 1
ATOM 1556 C C . SER A 1 193 ? -5.796 -15.719 7.440 1.00 97.25 193 SER A C 1
ATOM 1558 O O . SER A 1 193 ? -6.534 -15.800 8.425 1.00 97.25 193 SER A O 1
ATOM 1560 N N . GLN A 1 194 ? -4.496 -15.422 7.541 1.00 95.94 194 GLN A N 1
ATOM 1561 C CA . GLN A 1 194 ? -3.839 -15.127 8.817 1.00 95.94 194 GLN A CA 1
ATOM 1562 C C . GLN A 1 194 ? -4.416 -13.862 9.452 1.00 95.94 194 GLN A C 1
ATOM 1564 O O . GLN A 1 194 ? -4.850 -13.904 10.605 1.00 95.94 194 GLN A O 1
ATOM 1569 N N . TRP A 1 195 ? -4.516 -12.775 8.683 1.00 96.62 195 TRP A N 1
ATOM 1570 C CA . TRP A 1 195 ? -5.101 -11.518 9.151 1.00 96.62 195 TRP A CA 1
ATOM 1571 C C . TRP A 1 195 ? -6.531 -11.703 9.664 1.00 96.62 195 TRP A C 1
ATOM 1573 O O . TRP A 1 195 ? -6.870 -11.263 10.766 1.00 96.62 195 TRP A O 1
ATOM 1583 N N . GLN A 1 196 ? -7.370 -12.420 8.914 1.00 94.81 196 GLN A N 1
ATOM 1584 C CA . GLN A 1 196 ? -8.745 -12.693 9.322 1.00 94.81 196 GLN A CA 1
ATOM 1585 C C . GLN A 1 196 ? -8.806 -13.476 10.643 1.00 94.81 196 GLN A C 1
ATOM 1587 O O . GLN A 1 196 ? -9.623 -13.134 11.510 1.00 94.81 196 GLN A O 1
ATOM 1592 N N . ALA A 1 197 ? -7.942 -14.485 10.807 1.00 94.44 197 ALA A N 1
ATOM 1593 C CA . ALA A 1 197 ? -7.846 -15.309 12.012 1.00 94.44 197 ALA A CA 1
ATOM 1594 C C . ALA A 1 197 ? -7.390 -14.513 13.247 1.00 94.44 197 ALA A C 1
ATOM 1596 O O . ALA A 1 197 ? -7.785 -14.835 14.366 1.00 94.44 197 ALA A O 1
ATOM 1597 N N . GLN A 1 198 ? -6.617 -13.445 13.050 1.00 92.56 198 GLN A N 1
ATOM 1598 C CA . GLN A 1 198 ? -6.173 -12.536 14.115 1.00 92.56 198 GLN A CA 1
ATOM 1599 C C . GLN A 1 198 ? -7.160 -11.404 14.398 1.00 92.56 198 GLN A C 1
ATOM 1601 O O . GLN A 1 198 ? -6.930 -10.584 15.282 1.00 92.56 198 GLN A O 1
ATOM 1606 N N . GLY A 1 199 ? -8.277 -11.364 13.674 1.00 94.56 199 GLY A N 1
ATOM 1607 C CA . GLY A 1 199 ? -9.309 -10.361 13.881 1.00 94.56 199 GLY A CA 1
ATOM 1608 C C . GLY A 1 199 ? -9.093 -9.063 13.112 1.00 94.56 199 GLY A C 1
ATOM 1609 O O . GLY A 1 199 ? -9.884 -8.150 13.318 1.00 94.56 199 GLY A O 1
ATOM 1610 N N . ILE A 1 200 ? -8.124 -8.981 12.193 1.00 95.12 200 ILE A N 1
ATOM 1611 C CA . ILE A 1 200 ? -8.002 -7.840 11.275 1.00 95.12 200 ILE A CA 1
ATOM 1612 C C . ILE A 1 200 ? -9.267 -7.738 10.413 1.00 95.12 200 ILE A C 1
ATOM 1614 O O . ILE A 1 200 ? -9.859 -8.743 9.994 1.00 95.12 200 ILE A O 1
ATOM 1618 N N . ARG A 1 201 ? -9.721 -6.500 10.212 1.00 93.75 201 ARG A N 1
ATOM 1619 C CA . ARG A 1 201 ? -10.949 -6.150 9.491 1.00 93.75 201 ARG A CA 1
ATOM 1620 C C . ARG A 1 201 ? -10.745 -5.057 8.461 1.00 93.75 201 ARG A C 1
ATOM 1622 O O . ARG A 1 201 ? -11.503 -5.038 7.504 1.00 93.75 201 ARG A O 1
ATOM 1629 N N . GLU A 1 202 ? -9.770 -4.177 8.641 1.00 94.19 202 GLU A N 1
ATOM 1630 C CA . GLU A 1 202 ? -9.511 -3.052 7.740 1.00 94.19 202 GLU A CA 1
ATOM 1631 C C . GLU A 1 202 ? -8.114 -3.188 7.122 1.00 94.19 202 GLU A C 1
ATOM 1633 O O . GLU A 1 202 ? -7.161 -3.555 7.814 1.00 94.19 202 GLU A O 1
ATOM 1638 N N . VAL A 1 203 ? -7.990 -2.894 5.828 1.00 96.19 203 VAL A N 1
ATOM 1639 C CA . VAL A 1 203 ? -6.717 -2.934 5.095 1.00 96.19 203 VAL A CA 1
ATOM 1640 C C . VAL A 1 203 ? -6.461 -1.593 4.432 1.00 96.19 203 VAL A C 1
ATOM 1642 O O . VAL A 1 203 ? -7.182 -1.210 3.513 1.00 96.19 203 VAL A O 1
ATOM 1645 N N . TYR A 1 204 ? -5.417 -0.899 4.866 1.00 96.62 204 TYR A N 1
ATOM 1646 C CA . TYR A 1 204 ? -4.887 0.273 4.178 1.00 96.62 204 TYR A CA 1
ATOM 1647 C C . TYR A 1 204 ? -3.934 -0.175 3.065 1.00 96.62 204 TYR A C 1
ATOM 1649 O O . TYR A 1 204 ? -3.083 -1.034 3.294 1.00 96.62 204 TYR A O 1
ATOM 1657 N N . VAL A 1 205 ? -4.069 0.381 1.860 1.00 97.94 205 VAL A N 1
ATOM 1658 C CA . VAL A 1 205 ? -3.230 -0.001 0.712 1.00 97.94 205 VAL A CA 1
ATOM 1659 C C . VAL A 1 205 ? -2.213 1.091 0.415 1.00 97.94 205 VAL A C 1
ATOM 1661 O O . VAL A 1 205 ? -2.599 2.195 0.050 1.00 97.94 205 VAL A O 1
ATOM 1664 N N . SER A 1 206 ? -0.928 0.781 0.533 1.00 98.12 206 SER A N 1
ATOM 1665 C CA . SER A 1 206 ? 0.154 1.697 0.169 1.00 98.12 206 SER A CA 1
ATOM 1666 C C . SER A 1 206 ? 0.827 1.214 -1.110 1.00 98.12 206 SER A C 1
ATOM 1668 O O . SER A 1 206 ? 1.075 0.019 -1.275 1.00 98.12 206 SER A O 1
ATOM 1670 N N . VAL A 1 207 ? 1.060 2.114 -2.057 1.00 97.81 207 VAL A N 1
ATOM 1671 C CA . VAL A 1 207 ? 1.689 1.777 -3.336 1.00 97.81 207 VAL A CA 1
ATOM 1672 C C . VAL A 1 207 ? 2.899 2.665 -3.532 1.00 97.81 207 VAL A C 1
ATOM 1674 O O . VAL A 1 207 ? 2.752 3.815 -3.945 1.00 97.81 207 VAL A O 1
ATOM 1677 N N . ASP A 1 208 ? 4.080 2.109 -3.306 1.00 96.19 208 ASP A N 1
ATOM 1678 C CA . ASP A 1 208 ? 5.304 2.689 -3.824 1.00 96.19 208 ASP A CA 1
ATOM 1679 C C . ASP A 1 208 ? 5.361 2.442 -5.337 1.00 96.19 208 ASP A C 1
ATOM 1681 O O . ASP A 1 208 ? 5.224 1.317 -5.840 1.00 96.19 208 ASP A O 1
ATOM 1685 N N . LEU A 1 209 ? 5.487 3.524 -6.104 1.00 94.50 209 LEU A N 1
ATOM 1686 C CA . LEU A 1 209 ? 5.579 3.439 -7.556 1.00 94.50 209 LEU A CA 1
ATOM 1687 C C . LEU A 1 209 ? 6.840 2.715 -8.013 1.00 94.50 209 LEU A C 1
ATOM 1689 O O . LEU A 1 209 ? 6.837 2.150 -9.114 1.00 94.50 209 LEU A O 1
ATOM 1693 N N . ASP A 1 210 ? 7.881 2.705 -7.187 1.00 91.44 210 ASP A N 1
ATOM 1694 C CA . ASP A 1 210 ? 9.102 1.978 -7.455 1.00 91.44 210 ASP A CA 1
ATOM 1695 C C . ASP A 1 210 ? 8.936 0.459 -7.377 1.00 91.44 210 ASP A C 1
ATOM 1697 O O . ASP A 1 210 ? 9.783 -0.246 -7.909 1.00 91.44 210 ASP A O 1
ATOM 1701 N N . GLY A 1 211 ? 7.836 -0.050 -6.808 1.00 91.12 211 GLY A N 1
ATOM 1702 C CA . GLY A 1 211 ? 7.492 -1.471 -6.766 1.00 91.12 211 GLY A CA 1
ATOM 1703 C C . GLY A 1 211 ? 6.868 -1.993 -8.062 1.00 91.12 211 GLY A C 1
ATOM 1704 O O . GLY A 1 211 ? 6.625 -3.195 -8.209 1.00 91.12 211 GLY A O 1
ATOM 1705 N N . LEU A 1 212 ? 6.573 -1.115 -9.026 1.00 92.62 212 LEU A N 1
ATOM 1706 C CA . LEU A 1 212 ? 5.948 -1.466 -10.306 1.00 92.62 212 LEU A CA 1
ATOM 1707 C C . LEU A 1 212 ? 6.964 -1.972 -11.334 1.00 92.62 212 LEU A C 1
ATOM 1709 O O . LEU A 1 212 ? 8.157 -1.841 -11.167 1.00 92.62 212 LEU A O 1
ATOM 1713 N N . ARG A 1 213 ? 6.527 -2.511 -12.476 1.00 87.56 213 ARG A N 1
ATOM 1714 C CA . ARG A 1 213 ? 7.435 -2.898 -13.585 1.00 87.56 213 ARG A CA 1
ATOM 1715 C C . ARG A 1 213 ? 8.087 -1.697 -14.300 1.00 87.56 213 ARG A C 1
ATOM 1717 O O . ARG A 1 213 ? 7.703 -1.371 -15.422 1.00 87.56 213 ARG A O 1
ATOM 1724 N N . LEU A 1 214 ? 9.044 -1.026 -13.656 1.00 80.50 214 LEU A N 1
ATOM 1725 C CA . LEU A 1 214 ? 9.668 0.209 -14.153 1.00 80.50 214 LEU A CA 1
ATOM 1726 C C . LEU A 1 214 ? 10.411 0.040 -15.495 1.00 80.50 214 LEU A C 1
ATOM 1728 O O . LEU A 1 214 ? 10.092 0.798 -16.422 1.00 80.50 214 LEU A O 1
ATOM 1732 N N . PRO A 1 215 ? 11.354 -0.923 -15.657 1.00 74.19 215 PRO A N 1
ATOM 1733 C CA . PRO A 1 215 ? 12.198 -0.986 -16.854 1.00 74.19 215 PRO A CA 1
ATOM 1734 C C . PRO A 1 215 ? 11.397 -1.195 -18.140 1.00 74.19 215 PRO A C 1
ATOM 1736 O O . PRO A 1 215 ? 11.665 -0.557 -19.157 1.00 74.19 215 PRO A O 1
ATOM 1739 N N . GLU A 1 216 ? 10.392 -2.072 -18.113 1.00 74.19 216 GLU A N 1
ATOM 1740 C CA . GLU A 1 216 ? 9.619 -2.420 -19.307 1.00 74.19 216 GLU A CA 1
ATOM 1741 C C . GLU A 1 216 ? 8.591 -1.352 -19.679 1.00 74.19 216 GLU A C 1
ATOM 1743 O O . GLU A 1 216 ? 8.163 -1.278 -20.832 1.00 74.19 216 GLU A O 1
ATOM 1748 N N . GLN A 1 217 ? 8.176 -0.530 -18.714 1.00 77.81 217 GLN A N 1
ATOM 1749 C CA . GLN A 1 217 ? 7.164 0.506 -18.923 1.00 77.81 217 GLN A CA 1
ATOM 1750 C C . GLN A 1 217 ? 7.763 1.903 -19.146 1.00 77.81 217 GLN A C 1
ATOM 1752 O O . GLN A 1 217 ? 7.058 2.806 -19.620 1.00 77.81 217 GLN A O 1
ATOM 1757 N N . LEU A 1 218 ? 9.072 2.058 -18.908 1.00 81.19 218 LEU A N 1
ATOM 1758 C CA . LEU A 1 218 ? 9.809 3.322 -18.994 1.00 81.19 218 LEU A CA 1
ATOM 1759 C C . LEU A 1 218 ? 9.202 4.387 -18.070 1.00 81.19 218 LEU A C 1
ATOM 1761 O O . LEU A 1 218 ? 8.952 5.518 -18.489 1.00 81.19 218 LEU A O 1
ATOM 1765 N N . TYR A 1 219 ? 8.893 3.996 -16.836 1.00 83.31 219 TYR A N 1
ATOM 1766 C CA . TYR A 1 219 ? 8.516 4.931 -15.779 1.00 83.31 219 TYR A CA 1
ATOM 1767 C C . TYR A 1 219 ? 9.786 5.603 -15.258 1.00 83.31 219 TYR A C 1
ATOM 1769 O O . TYR A 1 219 ? 10.703 4.912 -14.825 1.00 83.31 219 TYR A O 1
ATOM 1777 N N . THR A 1 220 ? 9.863 6.931 -15.356 1.00 82.25 220 THR A N 1
ATOM 1778 C CA . THR A 1 220 ? 11.069 7.695 -14.981 1.00 82.25 220 THR A CA 1
ATOM 1779 C C . THR A 1 220 ? 10.833 8.689 -13.851 1.00 82.25 220 THR A C 1
ATOM 1781 O O . THR A 1 220 ? 11.792 9.142 -13.238 1.00 82.25 220 THR A O 1
ATOM 1784 N N . GLY A 1 221 ? 9.570 8.993 -13.541 1.00 81.31 221 GLY A N 1
ATOM 1785 C CA . GLY A 1 221 ? 9.193 9.835 -12.408 1.00 81.31 221 GLY A CA 1
ATOM 1786 C C . GLY A 1 221 ? 9.123 9.084 -11.077 1.00 81.31 221 GLY A C 1
ATOM 1787 O O . GLY A 1 221 ? 8.104 9.171 -10.401 1.00 81.31 221 GLY A O 1
ATOM 1788 N N . VAL A 1 222 ? 10.141 8.289 -10.751 1.00 80.69 222 VAL A N 1
ATOM 1789 C CA . VAL A 1 222 ? 10.248 7.512 -9.501 1.00 80.69 222 VAL A CA 1
ATOM 1790 C C . VAL A 1 222 ? 11.638 7.699 -8.890 1.00 80.69 222 VAL A C 1
ATOM 1792 O O . VAL A 1 222 ? 12.593 7.943 -9.631 1.00 80.69 222 VAL A O 1
ATOM 1795 N N . ASP A 1 223 ? 11.771 7.571 -7.567 1.00 70.88 223 ASP A N 1
ATOM 1796 C CA . ASP A 1 223 ? 13.051 7.709 -6.838 1.00 70.88 223 ASP A CA 1
ATOM 1797 C C . ASP A 1 223 ? 13.914 6.432 -6.909 1.00 70.88 223 ASP A C 1
ATOM 1799 O O . ASP A 1 223 ? 14.640 6.066 -5.990 1.00 70.88 223 ASP A O 1
ATOM 1803 N N . TYR A 1 224 ? 13.822 5.707 -8.027 1.00 72.94 224 TYR A N 1
ATOM 1804 C CA . TYR A 1 224 ? 14.532 4.453 -8.225 1.00 72.94 224 TYR A CA 1
ATOM 1805 C C . TYR A 1 224 ? 14.935 4.261 -9.684 1.00 72.94 224 TYR A C 1
ATOM 1807 O O . TYR A 1 224 ? 14.125 4.328 -10.611 1.00 72.94 224 TYR A O 1
ATOM 1815 N N . TYR A 1 225 ? 16.214 3.951 -9.887 1.00 67.44 225 TYR A N 1
ATOM 1816 C CA . TYR A 1 225 ? 16.744 3.528 -11.176 1.00 67.44 225 TYR A CA 1
ATOM 1817 C C . TYR A 1 225 ? 17.171 2.064 -11.071 1.00 67.44 225 TYR A C 1
ATOM 1819 O O . TYR A 1 225 ? 18.136 1.776 -10.358 1.00 67.44 225 TYR A O 1
ATOM 1827 N N . PRO A 1 226 ? 16.508 1.136 -11.786 1.00 63.22 226 PRO A N 1
ATOM 1828 C CA . PRO A 1 226 ? 16.865 -0.274 -11.741 1.00 63.22 226 PRO A CA 1
ATOM 1829 C C . PRO A 1 226 ? 18.329 -0.450 -12.134 1.00 63.22 226 PRO A C 1
ATOM 1831 O O . PRO A 1 226 ? 18.753 -0.076 -13.233 1.00 63.22 226 PRO A O 1
ATOM 1834 N N . LEU A 1 227 ? 19.120 -1.006 -11.213 1.00 57.56 227 LEU A N 1
ATOM 1835 C CA . LEU A 1 227 ? 20.513 -1.341 -11.469 1.00 57.56 227 LEU A CA 1
ATOM 1836 C C . LEU A 1 227 ? 20.549 -2.336 -12.633 1.00 57.56 227 LEU A C 1
ATOM 1838 O O . LEU A 1 227 ? 20.045 -3.448 -12.537 1.00 57.56 227 LEU A O 1
ATOM 1842 N N . THR A 1 228 ? 21.161 -1.927 -13.744 1.00 57.41 228 THR A N 1
ATOM 1843 C CA . THR A 1 228 ? 21.126 -2.600 -15.063 1.00 57.41 228 THR A CA 1
ATOM 1844 C C . THR A 1 228 ? 21.645 -4.046 -15.112 1.00 57.41 228 THR A C 1
ATOM 1846 O O . THR A 1 228 ? 21.693 -4.636 -16.191 1.00 57.41 228 THR A O 1
ATOM 1849 N N . LYS A 1 229 ? 22.059 -4.627 -13.982 1.00 64.81 229 LYS A N 1
ATOM 1850 C CA . LYS A 1 229 ? 22.656 -5.965 -13.903 1.00 64.81 229 LYS A CA 1
ATOM 1851 C C . LYS A 1 229 ? 21.791 -6.997 -13.185 1.00 64.81 229 LYS A C 1
ATOM 1853 O O . LYS A 1 229 ? 21.994 -8.181 -13.443 1.00 64.81 229 LYS A O 1
ATOM 1858 N N . ASP A 1 230 ? 20.837 -6.576 -12.356 1.00 71.06 230 ASP A N 1
ATOM 1859 C CA . ASP A 1 230 ? 19.996 -7.503 -11.600 1.00 71.06 230 ASP A CA 1
ATOM 1860 C C . ASP A 1 230 ? 18.608 -7.639 -12.242 1.00 71.06 230 ASP A C 1
ATOM 1862 O O . ASP A 1 230 ? 18.038 -6.651 -12.715 1.00 71.06 230 ASP A O 1
ATOM 1866 N N . PRO A 1 231 ? 18.046 -8.861 -12.303 1.00 78.31 231 PRO A N 1
ATOM 1867 C CA . PRO A 1 231 ? 16.696 -9.060 -12.800 1.00 78.31 231 PRO A CA 1
ATOM 1868 C C . PRO A 1 231 ? 15.698 -8.359 -11.876 1.00 78.31 231 PRO A C 1
ATOM 1870 O O . PRO A 1 231 ? 15.607 -8.653 -10.684 1.00 78.31 231 PRO A O 1
ATOM 1873 N N . TYR A 1 232 ? 14.938 -7.438 -12.454 1.00 86.19 232 TYR A N 1
ATOM 1874 C CA . TYR A 1 232 ? 13.990 -6.604 -11.739 1.00 86.19 232 TYR A CA 1
ATOM 1875 C C . TYR A 1 232 ? 12.577 -7.206 -11.821 1.00 86.19 232 TYR A C 1
ATOM 1877 O O . TYR A 1 232 ? 11.998 -7.312 -12.901 1.00 86.19 232 TYR A O 1
ATOM 1885 N N . TYR A 1 233 ? 12.022 -7.612 -10.676 1.00 89.50 233 TYR A N 1
ATOM 1886 C CA . TYR A 1 233 ? 10.738 -8.323 -10.574 1.00 89.50 233 TYR A CA 1
ATOM 1887 C C . TYR A 1 233 ? 9.602 -7.427 -10.059 1.00 89.50 233 TYR A C 1
ATOM 1889 O O . TYR A 1 233 ? 8.885 -7.798 -9.132 1.00 89.50 233 TYR A O 1
ATOM 1897 N N . GLY A 1 234 ? 9.434 -6.245 -10.656 1.00 91.81 234 GLY A N 1
ATOM 1898 C CA . GLY A 1 234 ? 8.361 -5.321 -10.280 1.00 91.81 234 GLY A CA 1
ATOM 1899 C C . GLY A 1 234 ? 6.959 -5.887 -10.527 1.00 91.81 234 GLY A C 1
ATOM 1900 O O . GLY A 1 234 ? 6.753 -6.831 -11.295 1.00 91.81 234 GLY A O 1
ATOM 1901 N N . LEU A 1 235 ? 5.951 -5.298 -9.904 1.00 95.12 235 LEU A N 1
ATOM 1902 C CA . LEU A 1 235 ? 4.580 -5.789 -9.962 1.00 95.12 235 LEU A CA 1
ATOM 1903 C C . LEU A 1 235 ? 3.785 -5.130 -11.103 1.00 95.12 235 LEU A C 1
ATOM 1905 O O . LEU A 1 235 ? 3.910 -3.930 -11.368 1.00 95.12 235 LEU A O 1
ATOM 1909 N N . PRO A 1 236 ? 2.938 -5.884 -11.829 1.00 95.81 236 PRO A N 1
ATOM 1910 C CA . PRO A 1 236 ? 1.948 -5.284 -12.714 1.00 95.81 236 PRO A CA 1
ATOM 1911 C C . PRO A 1 236 ? 0.972 -4.408 -11.920 1.00 95.81 236 PRO A C 1
ATOM 1913 O O . PRO A 1 236 ? 0.306 -4.901 -11.017 1.00 95.81 236 PRO A O 1
ATOM 1916 N N . ALA A 1 237 ? 0.783 -3.146 -12.312 1.00 95.44 237 ALA A N 1
ATOM 1917 C CA . ALA A 1 237 ? -0.149 -2.234 -11.632 1.00 95.44 237 ALA A CA 1
ATOM 1918 C C . ALA A 1 237 ? -1.588 -2.786 -11.516 1.00 95.44 237 ALA A C 1
ATOM 1920 O O . ALA A 1 237 ? -2.291 -2.518 -10.548 1.00 95.44 237 ALA A O 1
ATOM 1921 N N . SER A 1 238 ? -2.024 -3.625 -12.465 1.00 96.19 238 SER A N 1
ATOM 1922 C CA . SER A 1 238 ? -3.327 -4.313 -12.422 1.00 96.19 238 SER A CA 1
ATOM 1923 C C . SER A 1 238 ? -3.497 -5.280 -11.241 1.00 96.19 238 SER A C 1
ATOM 1925 O O . SER A 1 238 ? -4.610 -5.733 -10.962 1.00 96.19 238 SER A O 1
ATOM 1927 N N . TRP A 1 239 ? -2.408 -5.659 -10.571 1.00 97.94 239 TRP A N 1
ATOM 1928 C CA . TRP A 1 239 ? -2.450 -6.532 -9.401 1.00 97.94 239 TRP A CA 1
ATOM 1929 C C . TRP A 1 239 ? -2.919 -5.810 -8.139 1.00 97.94 239 TRP A C 1
ATOM 1931 O O . TRP A 1 239 ? -3.522 -6.461 -7.294 1.00 97.94 239 TRP A O 1
ATOM 1941 N N . ILE A 1 240 ? -2.762 -4.487 -8.054 1.00 98.06 240 ILE A N 1
ATOM 1942 C CA . ILE A 1 240 ? -3.239 -3.679 -6.920 1.00 98.06 240 ILE A CA 1
ATOM 1943 C C . ILE A 1 240 ? -4.766 -3.806 -6.749 1.00 98.06 240 ILE A C 1
ATOM 1945 O O . ILE A 1 240 ? -5.204 -4.340 -5.727 1.00 98.06 240 ILE A O 1
ATOM 1949 N N . PRO A 1 241 ? -5.611 -3.457 -7.747 1.00 97.00 241 PRO A N 1
ATOM 1950 C CA . PRO A 1 241 ? -7.056 -3.655 -7.618 1.00 97.00 241 PRO A CA 1
ATOM 1951 C C . PRO A 1 241 ? -7.445 -5.138 -7.548 1.00 97.00 241 PRO A C 1
ATOM 1953 O O . PRO A 1 241 ? -8.445 -5.473 -6.925 1.00 97.00 241 PRO A O 1
ATOM 1956 N N . THR A 1 242 ? -6.646 -6.051 -8.120 1.00 98.19 242 THR A N 1
ATOM 1957 C CA . THR A 1 242 ? -6.868 -7.498 -7.942 1.00 98.19 242 THR A CA 1
ATOM 1958 C C . THR A 1 242 ? -6.753 -7.888 -6.466 1.00 98.19 242 THR A C 1
ATOM 1960 O O . THR A 1 242 ? -7.605 -8.621 -5.970 1.00 98.19 242 THR A O 1
ATOM 1963 N N . ALA A 1 243 ? -5.728 -7.405 -5.760 1.00 98.38 243 ALA A N 1
ATOM 1964 C CA . ALA A 1 243 ? -5.521 -7.706 -4.350 1.00 98.38 243 ALA A CA 1
ATOM 1965 C C . ALA A 1 243 ? -6.626 -7.107 -3.473 1.00 98.38 243 ALA A C 1
ATOM 1967 O O . ALA A 1 243 ? -7.157 -7.800 -2.608 1.00 98.38 243 ALA A O 1
ATOM 1968 N N . MET A 1 244 ? -7.031 -5.864 -3.751 1.00 98.00 244 MET A N 1
ATOM 1969 C CA . MET A 1 244 ? -8.152 -5.204 -3.069 1.00 98.00 244 MET A CA 1
ATOM 1970 C C . MET A 1 244 ? -9.466 -5.965 -3.263 1.00 98.00 244 MET A C 1
ATOM 1972 O O . MET A 1 244 ? -10.169 -6.266 -2.298 1.00 98.00 244 MET A O 1
ATOM 1976 N N . HIS A 1 245 ? -9.773 -6.339 -4.506 1.00 97.50 245 HIS A N 1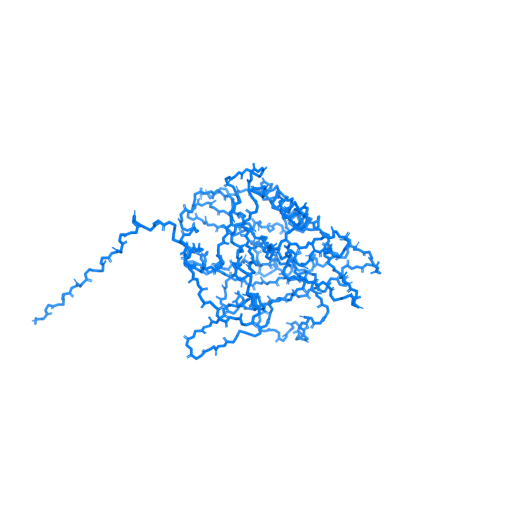
ATOM 1977 C CA . HIS A 1 245 ? -10.944 -7.145 -4.825 1.00 97.50 245 HIS A CA 1
ATOM 1978 C C . HIS A 1 245 ? -10.933 -8.473 -4.063 1.00 97.50 245 HIS A C 1
ATOM 1980 O O . HIS A 1 245 ? -11.949 -8.886 -3.503 1.00 97.50 245 HIS A O 1
ATOM 1986 N N . HIS A 1 246 ? -9.776 -9.136 -4.018 1.00 97.69 246 HIS A N 1
ATOM 1987 C CA . HIS A 1 246 ? -9.589 -10.420 -3.347 1.00 97.69 246 HIS A CA 1
ATOM 1988 C C . HIS A 1 246 ? -9.768 -10.315 -1.827 1.00 97.69 246 HIS A C 1
ATOM 1990 O O . HIS A 1 246 ? -10.504 -11.109 -1.241 1.00 97.69 246 HIS A O 1
ATOM 1996 N N . ALA A 1 247 ? -9.180 -9.288 -1.205 1.00 97.19 247 ALA A N 1
ATOM 1997 C CA . ALA A 1 247 ? -9.341 -8.977 0.216 1.00 97.19 247 ALA A CA 1
ATOM 1998 C C . ALA A 1 247 ? -10.823 -8.801 0.587 1.00 97.19 247 ALA A C 1
ATOM 2000 O O . ALA A 1 247 ? -11.326 -9.432 1.521 1.00 97.19 247 ALA A O 1
ATOM 2001 N N . ARG A 1 248 ? -11.549 -7.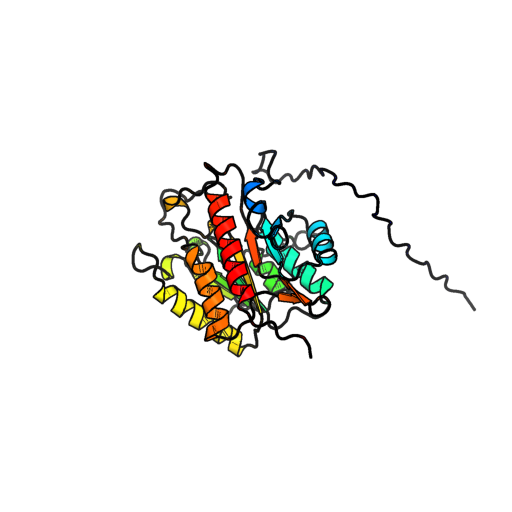999 -0.197 1.00 95.38 248 ARG A N 1
ATOM 2002 C CA . ARG A 1 248 ? -12.962 -7.693 0.043 1.00 95.38 248 ARG A CA 1
ATOM 2003 C C . ARG A 1 248 ? -13.874 -8.890 -0.197 1.00 95.38 248 ARG A C 1
ATOM 2005 O O . ARG A 1 248 ? -14.685 -9.236 0.655 1.00 95.38 248 ARG A O 1
ATOM 2012 N N . THR A 1 249 ? -13.777 -9.515 -1.366 1.00 95.81 249 THR A N 1
ATOM 2013 C CA . THR A 1 249 ? -14.776 -10.503 -1.808 1.00 95.81 249 THR A CA 1
ATOM 2014 C C . THR A 1 249 ? -14.576 -11.884 -1.201 1.00 95.81 249 THR A C 1
ATOM 2016 O O . THR A 1 249 ? -15.563 -12.551 -0.895 1.00 95.81 249 THR A O 1
ATOM 2019 N N . LYS A 1 250 ? -13.325 -12.317 -1.005 1.00 96.88 250 LYS A N 1
ATOM 2020 C CA . LYS A 1 250 ? -13.019 -13.646 -0.461 1.00 96.88 250 LYS A CA 1
ATOM 2021 C C . LYS A 1 250 ? -12.861 -13.635 1.057 1.00 96.88 250 LYS A C 1
ATOM 2023 O O . LYS A 1 250 ? -13.305 -14.576 1.710 1.00 96.88 250 LYS A O 1
ATOM 2028 N N . TYR A 1 251 ? -12.263 -12.580 1.612 1.00 95.75 251 TYR A N 1
ATOM 2029 C CA . TYR A 1 251 ? -11.923 -12.508 3.039 1.00 95.75 251 TYR A CA 1
ATOM 2030 C C . TYR A 1 251 ? -12.801 -11.546 3.846 1.00 95.75 251 TYR A C 1
ATOM 2032 O O . TYR A 1 251 ? -12.736 -11.553 5.076 1.00 95.75 251 TYR A O 1
ATOM 2040 N N . GLY A 1 252 ? -13.656 -10.756 3.187 1.00 93.62 252 GLY A N 1
ATOM 2041 C CA . GLY A 1 252 ? -14.538 -9.803 3.862 1.00 93.62 252 GLY A CA 1
ATOM 2042 C C . GLY A 1 252 ? -13.780 -8.677 4.567 1.00 93.62 252 GLY A C 1
ATOM 2043 O O . GLY A 1 252 ? -14.279 -8.141 5.553 1.00 93.62 252 GLY A O 1
ATOM 2044 N N . LEU A 1 253 ? -12.566 -8.361 4.108 1.00 94.12 253 LEU A N 1
ATOM 2045 C CA . LEU A 1 253 ? -11.775 -7.250 4.628 1.00 94.12 253 LEU A CA 1
ATOM 2046 C C . LEU A 1 253 ? -12.310 -5.932 4.057 1.00 94.12 253 LEU A C 1
ATOM 2048 O O . LEU A 1 253 ? -12.546 -5.819 2.853 1.00 94.12 253 LEU A O 1
ATOM 2052 N N . HIS A 1 254 ? -12.481 -4.939 4.920 1.00 93.56 254 HIS A N 1
ATOM 2053 C CA . HIS A 1 254 ? -12.850 -3.584 4.540 1.00 93.56 254 HIS A CA 1
ATOM 2054 C C . HIS A 1 254 ? -11.642 -2.847 3.971 1.00 93.56 254 HIS A C 1
ATOM 2056 O O . HIS A 1 254 ? -10.542 -2.896 4.526 1.00 93.56 254 HIS A O 1
ATOM 2062 N N . LEU A 1 255 ? -11.852 -2.153 2.859 1.00 94.06 255 LEU A N 1
ATOM 2063 C CA . LEU A 1 255 ? -10.790 -1.440 2.161 1.00 94.06 255 LEU A CA 1
ATOM 2064 C C . LEU A 1 255 ? -10.637 -0.036 2.743 1.00 94.06 255 LEU A C 1
ATOM 2066 O O . LEU A 1 255 ? -11.511 0.811 2.599 1.00 94.06 255 LEU A O 1
ATOM 2070 N N . GLY A 1 256 ? -9.510 0.235 3.380 1.00 91.69 256 GLY A N 1
ATOM 2071 C CA . GLY A 1 256 ? -9.218 1.492 4.048 1.00 91.69 256 GLY A CA 1
ATOM 2072 C C . GLY A 1 256 ? -9.619 1.541 5.517 1.00 91.69 256 GLY A C 1
ATOM 2073 O O . GLY A 1 256 ? -10.380 0.721 6.024 1.00 91.69 256 GLY A O 1
ATOM 2074 N N . VAL A 1 257 ? -9.103 2.561 6.194 1.00 89.19 257 VAL A N 1
ATOM 2075 C CA . VAL A 1 257 ? -9.333 2.832 7.612 1.00 89.19 257 VAL A CA 1
ATOM 2076 C C . VAL A 1 257 ? -10.521 3.767 7.767 1.00 89.19 257 VAL A C 1
ATOM 2078 O O . VAL A 1 257 ? -10.522 4.880 7.230 1.00 89.19 257 VAL A O 1
ATOM 2081 N N . ARG A 1 258 ? -11.545 3.344 8.513 1.00 85.00 258 ARG A N 1
ATOM 2082 C CA . ARG A 1 258 ? -12.725 4.173 8.745 1.00 85.00 258 ARG A CA 1
ATOM 2083 C C . ARG A 1 258 ? -12.544 5.086 9.951 1.00 85.00 258 ARG A C 1
ATOM 2085 O O . ARG A 1 258 ? -12.197 4.653 11.049 1.00 85.00 258 ARG A O 1
ATOM 2092 N N . ASN A 1 259 ? -12.914 6.349 9.774 1.00 79.88 259 ASN A N 1
ATOM 2093 C CA . ASN A 1 259 ? -13.175 7.270 10.865 1.00 79.88 259 ASN A CA 1
ATOM 2094 C C . ASN A 1 259 ? -14.647 7.154 11.300 1.00 79.88 259 ASN A C 1
ATOM 2096 O O . ASN A 1 259 ? -15.527 7.661 10.600 1.00 79.88 259 ASN A O 1
ATOM 2100 N N . PRO A 1 260 ? -14.967 6.506 12.439 1.00 76.00 260 PRO A N 1
ATOM 2101 C CA . PRO A 1 260 ? -16.349 6.362 12.893 1.00 76.00 260 PRO A CA 1
ATOM 2102 C C . PRO A 1 260 ? -17.022 7.692 13.252 1.00 76.00 260 PRO A C 1
ATOM 2104 O O . PRO A 1 260 ? -18.246 7.769 13.195 1.00 76.00 260 PRO A O 1
ATOM 2107 N N . ARG A 1 261 ? -16.260 8.741 13.600 1.00 76.44 261 ARG A N 1
ATOM 2108 C CA . ARG A 1 261 ? -16.823 10.049 13.977 1.00 76.44 261 ARG A CA 1
ATOM 2109 C C . ARG A 1 261 ? -17.323 10.818 12.761 1.00 76.44 261 ARG A C 1
ATOM 2111 O O . ARG A 1 261 ? -18.370 11.450 12.820 1.00 76.44 261 ARG A O 1
ATOM 2118 N N . THR A 1 262 ? -16.564 10.771 11.671 1.00 76.50 262 THR A N 1
ATOM 2119 C CA . THR A 1 262 ? -16.841 11.557 10.458 1.00 76.50 262 THR A CA 1
ATOM 2120 C C . THR A 1 262 ? -17.439 10.718 9.329 1.00 76.50 262 THR A C 1
ATOM 2122 O O . THR A 1 262 ? -17.962 11.265 8.361 1.00 76.50 262 THR A O 1
ATOM 2125 N N . GLY A 1 263 ? -17.379 9.389 9.434 1.00 78.25 263 GLY A N 1
ATOM 2126 C CA . GLY A 1 263 ? -17.781 8.460 8.380 1.00 78.25 263 GLY A CA 1
ATOM 2127 C C . GLY A 1 263 ? -16.807 8.399 7.199 1.00 78.25 263 GLY A C 1
ATOM 2128 O O . GLY A 1 263 ? -17.149 7.791 6.185 1.00 78.25 263 GLY A O 1
ATOM 2129 N N . GLN A 1 264 ? -15.632 9.022 7.317 1.00 82.81 264 GLN A N 1
ATOM 2130 C CA . GLN A 1 264 ? -14.600 9.027 6.280 1.00 82.81 264 GLN A CA 1
ATOM 2131 C C . GLN A 1 264 ? -13.865 7.691 6.217 1.00 82.81 264 GLN A C 1
ATOM 2133 O O . GLN A 1 264 ? -13.783 6.978 7.214 1.00 82.81 264 GLN A O 1
ATOM 2138 N N . GLN A 1 265 ? -13.314 7.377 5.054 1.00 87.62 265 GLN A N 1
ATOM 2139 C CA . GLN A 1 265 ? -12.579 6.153 4.775 1.00 87.62 265 GLN A CA 1
ATOM 2140 C C . GLN A 1 265 ? -11.273 6.504 4.061 1.00 87.62 265 GLN A C 1
ATOM 2142 O O . GLN A 1 265 ? -11.287 7.049 2.956 1.00 87.62 265 GLN A O 1
ATOM 2147 N N . PHE A 1 266 ? -10.153 6.205 4.709 1.00 90.19 266 PHE A N 1
ATOM 2148 C CA . PHE A 1 266 ? -8.802 6.452 4.213 1.00 90.19 266 PHE A CA 1
ATOM 2149 C C . PHE A 1 266 ? -8.304 5.179 3.548 1.00 90.19 266 PHE A C 1
ATOM 2151 O O . PHE A 1 266 ? -7.975 4.212 4.228 1.00 90.19 266 PHE A O 1
ATOM 2158 N N . VAL A 1 267 ? -8.349 5.148 2.222 1.00 92.44 267 VAL A N 1
ATOM 2159 C CA . VAL A 1 267 ? -8.207 3.907 1.448 1.00 92.44 267 VAL A CA 1
ATOM 2160 C C . VAL A 1 267 ? -6.749 3.500 1.312 1.00 92.44 267 VAL A C 1
ATOM 2162 O O . VAL A 1 267 ? -6.423 2.317 1.402 1.00 92.44 267 VAL A O 1
ATOM 2165 N N . GLY A 1 268 ? -5.886 4.482 1.078 1.00 94.81 268 GLY A N 1
ATOM 2166 C CA . GLY A 1 268 ? -4.518 4.218 0.695 1.00 94.81 268 GLY A CA 1
ATOM 2167 C C . GLY A 1 268 ? -3.787 5.428 0.138 1.00 94.81 268 GLY A C 1
ATOM 2168 O O . GLY A 1 268 ? -4.372 6.504 -0.041 1.00 94.81 268 GLY A O 1
ATOM 2169 N N . ASP A 1 269 ? -2.527 5.205 -0.203 1.00 95.62 269 ASP A N 1
ATOM 2170 C CA . ASP A 1 269 ? -1.649 6.172 -0.847 1.00 95.62 269 ASP A CA 1
ATOM 2171 C C . ASP A 1 269 ? -0.926 5.579 -2.066 1.00 95.62 269 ASP A C 1
ATOM 2173 O O . ASP A 1 269 ? -0.786 4.365 -2.212 1.00 95.62 269 ASP A O 1
ATOM 2177 N N . VAL A 1 270 ? -0.518 6.468 -2.973 1.00 95.25 270 VAL A N 1
ATOM 2178 C CA . VAL A 1 270 ? 0.435 6.195 -4.053 1.00 95.25 270 VAL A CA 1
ATOM 2179 C C . VAL A 1 270 ? 1.616 7.146 -3.878 1.00 95.25 270 VAL A C 1
ATOM 2181 O O . VAL A 1 270 ? 1.462 8.361 -4.028 1.00 95.25 270 VAL A O 1
ATOM 2184 N N . VAL A 1 271 ? 2.776 6.609 -3.528 1.00 94.88 271 VAL A N 1
ATOM 2185 C CA . VAL A 1 271 ? 3.953 7.366 -3.082 1.00 94.88 271 VAL A CA 1
ATOM 2186 C C . VAL A 1 271 ? 5.117 7.254 -4.072 1.00 94.88 271 VAL A C 1
ATOM 2188 O O . VAL A 1 271 ? 4.989 6.622 -5.121 1.00 94.88 271 VAL A O 1
ATOM 2191 N N . GLU A 1 272 ? 6.219 7.945 -3.771 1.00 92.44 272 GLU A N 1
ATOM 2192 C CA . GLU A 1 272 ? 7.438 8.015 -4.591 1.00 92.44 272 GLU A CA 1
ATOM 2193 C C . GLU A 1 272 ? 7.224 8.488 -6.035 1.00 92.44 272 GLU A C 1
ATOM 2195 O O . GLU A 1 272 ? 8.022 8.214 -6.939 1.00 92.44 272 GLU A O 1
ATOM 2200 N N . TYR A 1 273 ? 6.173 9.278 -6.270 1.00 90.00 273 TYR A N 1
ATOM 2201 C CA . TYR A 1 273 ? 6.069 10.013 -7.521 1.00 90.00 273 TYR A CA 1
ATOM 2202 C C . TYR A 1 273 ? 7.013 11.215 -7.487 1.00 90.00 273 TYR A C 1
ATOM 2204 O O . TYR A 1 273 ? 6.809 12.158 -6.722 1.00 90.00 273 TYR A O 1
ATOM 2212 N N . ASN A 1 274 ? 7.996 11.220 -8.380 1.00 85.38 274 ASN A N 1
ATOM 2213 C CA . ASN A 1 274 ? 9.040 12.234 -8.437 1.00 85.38 274 ASN A CA 1
ATOM 2214 C C . ASN A 1 274 ? 9.166 12.845 -9.841 1.00 85.38 274 ASN A C 1
ATOM 2216 O O . ASN A 1 274 ? 8.741 12.270 -10.843 1.00 85.38 274 ASN A O 1
ATOM 2220 N N . LEU A 1 275 ? 9.739 14.047 -9.932 1.00 81.38 275 LEU A N 1
ATOM 2221 C CA . LEU A 1 275 ? 10.044 14.703 -11.206 1.00 81.38 275 LEU A CA 1
ATOM 2222 C C . LEU A 1 275 ? 11.548 14.621 -11.520 1.00 81.38 275 LEU A C 1
ATOM 2224 O O . LEU A 1 275 ? 12.376 14.676 -10.611 1.00 81.38 275 LEU A O 1
ATOM 2228 N N . PRO A 1 276 ? 11.935 14.561 -12.808 1.00 85.81 276 PRO A N 1
ATOM 2229 C CA . PRO A 1 276 ? 11.084 14.640 -14.001 1.00 85.81 276 PRO A CA 1
ATOM 2230 C C . PRO A 1 276 ? 10.412 13.306 -14.384 1.00 85.81 276 PRO A C 1
ATOM 2232 O O . PRO A 1 276 ? 11.029 12.253 -14.308 1.00 85.81 276 PRO A O 1
ATOM 2235 N N . ASP A 1 277 ? 9.176 13.367 -14.899 1.00 84.81 277 ASP A N 1
ATOM 2236 C CA . ASP A 1 277 ? 8.456 12.213 -15.470 1.00 84.81 277 ASP A CA 1
ATOM 2237 C C . ASP A 1 277 ? 8.368 12.326 -17.000 1.00 84.81 277 ASP A C 1
ATOM 2239 O O . ASP A 1 277 ? 7.604 13.121 -17.569 1.00 84.81 277 ASP A O 1
ATOM 2243 N N . GLU A 1 278 ? 9.164 11.518 -17.693 1.00 83.19 278 GLU A N 1
ATOM 2244 C CA . GLU A 1 278 ? 9.257 11.553 -19.145 1.00 83.19 278 GLU A CA 1
ATOM 2245 C C . GLU A 1 278 ? 7.935 11.152 -19.791 1.00 83.19 278 GLU A C 1
ATOM 2247 O O . GLU A 1 278 ? 7.406 10.048 -19.632 1.00 83.19 278 GLU A O 1
ATOM 2252 N N . ARG A 1 279 ? 7.404 12.066 -20.609 1.00 85.38 279 ARG A N 1
ATOM 2253 C CA . ARG A 1 279 ? 6.114 11.893 -21.288 1.00 85.38 279 ARG A CA 1
ATOM 2254 C C . ARG A 1 279 ? 4.966 11.615 -20.313 1.00 85.38 279 ARG A C 1
ATOM 2256 O O . ARG A 1 279 ? 3.957 11.069 -20.763 1.00 85.38 279 ARG A O 1
ATOM 2263 N N . GLN A 1 280 ? 5.086 11.972 -19.032 1.00 86.31 280 GLN A N 1
ATOM 2264 C CA . GLN A 1 280 ? 4.050 11.786 -18.009 1.00 86.31 280 GLN A CA 1
ATOM 2265 C C . GLN A 1 280 ? 3.595 10.319 -17.859 1.00 86.31 280 GLN A C 1
ATOM 2267 O O . GLN A 1 280 ? 2.397 10.039 -17.731 1.00 86.31 280 GLN A O 1
ATOM 2272 N N . ARG A 1 281 ? 4.506 9.351 -18.029 1.00 87.31 281 ARG A N 1
ATOM 2273 C CA . ARG A 1 281 ? 4.148 7.923 -17.976 1.00 87.31 281 ARG A CA 1
ATOM 2274 C C . ARG A 1 281 ? 3.847 7.502 -16.547 1.00 87.31 281 ARG A C 1
ATOM 2276 O O . ARG A 1 281 ? 2.816 6.857 -16.339 1.00 87.31 281 ARG A O 1
ATOM 2283 N N . THR A 1 282 ? 4.687 7.906 -15.600 1.00 89.56 282 THR A N 1
ATOM 2284 C CA . THR A 1 282 ? 4.494 7.599 -14.183 1.00 89.56 282 THR A CA 1
ATOM 2285 C C . THR A 1 282 ? 3.207 8.254 -13.658 1.00 89.56 282 THR A C 1
ATOM 2287 O O . THR A 1 282 ? 2.382 7.608 -13.018 1.00 89.56 282 THR A O 1
ATOM 2290 N N . ALA A 1 283 ? 2.936 9.498 -14.050 1.00 88.25 283 ALA A N 1
ATOM 2291 C CA . ALA A 1 283 ? 1.728 10.230 -13.687 1.00 88.25 283 ALA A CA 1
ATOM 2292 C C . ALA A 1 283 ? 0.468 9.543 -14.227 1.00 88.25 283 ALA A C 1
ATOM 2294 O O . ALA A 1 283 ? -0.541 9.406 -13.532 1.00 88.25 283 ALA A O 1
ATOM 2295 N N . ARG A 1 284 ? 0.507 9.059 -15.475 1.00 88.75 284 ARG A N 1
ATOM 2296 C CA . ARG A 1 284 ? -0.612 8.293 -16.033 1.00 88.75 284 ARG A CA 1
ATOM 2297 C C . ARG A 1 284 ? -0.858 7.012 -15.254 1.00 88.75 284 ARG A C 1
ATOM 2299 O O . ARG A 1 284 ? -2.023 6.734 -14.977 1.00 88.75 284 ARG A O 1
ATOM 2306 N N . ILE A 1 285 ? 0.172 6.238 -14.916 1.00 91.12 285 ILE A N 1
ATOM 2307 C CA . ILE A 1 285 ? -0.047 4.975 -14.201 1.00 91.12 285 ILE A CA 1
ATOM 2308 C C . ILE A 1 285 ? -0.516 5.208 -12.762 1.00 91.12 285 ILE A C 1
ATOM 2310 O O . ILE A 1 285 ? -1.490 4.577 -12.360 1.00 91.12 285 ILE A O 1
ATOM 2314 N N . ALA A 1 286 ? 0.052 6.182 -12.043 1.00 91.56 286 ALA A N 1
ATOM 2315 C CA . ALA A 1 286 ? -0.396 6.566 -10.703 1.00 91.56 286 ALA A CA 1
ATOM 2316 C C . ALA A 1 286 ? -1.884 6.957 -10.698 1.00 91.56 286 ALA A C 1
ATOM 2318 O O . ALA A 1 286 ? -2.670 6.450 -9.900 1.00 91.56 286 ALA A O 1
ATOM 2319 N N . LYS A 1 287 ? -2.319 7.758 -11.681 1.00 88.62 287 LYS A N 1
ATOM 2320 C CA . LYS A 1 287 ? -3.737 8.096 -11.871 1.00 88.62 287 LYS A CA 1
ATOM 2321 C C . LYS A 1 287 ? -4.625 6.865 -12.080 1.00 88.62 287 LYS A C 1
ATOM 2323 O O . LYS A 1 287 ? -5.724 6.802 -11.534 1.00 88.62 287 LYS A O 1
ATOM 2328 N N . HIS A 1 288 ? -4.183 5.907 -12.897 1.00 90.94 288 HIS A N 1
ATOM 2329 C CA . HIS A 1 288 ? -4.949 4.682 -13.147 1.00 90.94 288 HIS A CA 1
ATOM 2330 C C . HIS A 1 288 ? -5.046 3.815 -11.889 1.00 90.94 288 HIS A C 1
ATOM 2332 O O . HIS A 1 288 ? -6.112 3.262 -11.630 1.00 90.94 288 HIS A O 1
ATOM 2338 N N . ILE A 1 289 ? -3.970 3.733 -11.101 1.00 94.38 289 ILE A N 1
ATOM 2339 C CA . ILE A 1 289 ? -3.948 3.020 -9.820 1.00 94.38 289 ILE A CA 1
ATOM 2340 C C . ILE A 1 289 ? -4.961 3.645 -8.860 1.00 94.38 289 ILE A C 1
ATOM 2342 O O . ILE A 1 289 ? -5.867 2.948 -8.414 1.00 94.38 289 ILE A O 1
ATOM 2346 N N . LEU A 1 290 ? -4.894 4.960 -8.637 1.00 92.50 290 LEU A N 1
ATOM 2347 C CA . LEU A 1 290 ? -5.832 5.682 -7.766 1.00 92.50 290 LEU A CA 1
ATOM 2348 C C . LEU A 1 290 ? -7.288 5.493 -8.209 1.00 92.50 290 LEU A C 1
ATOM 2350 O O . LEU A 1 290 ? -8.155 5.194 -7.391 1.00 92.50 290 LEU A O 1
ATOM 2354 N N . GLY A 1 291 ? -7.564 5.611 -9.512 1.00 90.50 291 GLY A N 1
ATOM 2355 C CA . GLY A 1 291 ? -8.903 5.380 -10.058 1.00 90.50 291 GLY A CA 1
ATOM 2356 C C . GLY A 1 291 ? -9.406 3.949 -9.836 1.00 90.50 291 GLY A C 1
ATOM 2357 O O . GLY A 1 291 ? -10.581 3.754 -9.531 1.00 90.50 291 GLY A O 1
ATOM 2358 N N . ALA A 1 292 ? -8.528 2.949 -9.942 1.00 92.50 292 ALA A N 1
ATOM 2359 C CA . ALA A 1 292 ? -8.876 1.552 -9.698 1.00 92.50 292 ALA A CA 1
ATOM 2360 C C . ALA A 1 292 ? -9.078 1.249 -8.203 1.00 92.50 292 ALA A C 1
ATOM 2362 O O . ALA A 1 292 ? -10.029 0.554 -7.849 1.00 92.50 292 ALA A O 1
ATOM 2363 N N . MET A 1 293 ? -8.240 1.813 -7.326 1.00 94.06 293 MET A N 1
ATOM 2364 C CA . MET A 1 293 ? -8.407 1.723 -5.870 1.00 94.06 293 MET A CA 1
ATOM 2365 C C . MET A 1 293 ? -9.749 2.319 -5.436 1.00 94.06 293 MET A C 1
ATOM 2367 O O . MET A 1 293 ? -10.489 1.710 -4.661 1.00 94.06 293 MET A O 1
ATOM 2371 N N . LEU A 1 294 ? -10.097 3.484 -5.988 1.00 90.94 294 LEU A N 1
ATOM 2372 C CA . LEU A 1 294 ? -11.377 4.137 -5.738 1.00 90.94 294 LEU A CA 1
ATOM 2373 C C . LEU A 1 294 ? -12.559 3.283 -6.213 1.00 90.94 294 LEU A C 1
ATOM 2375 O O . LEU A 1 294 ? -13.543 3.131 -5.492 1.00 90.94 294 LEU A O 1
ATOM 2379 N N . ALA A 1 295 ? -12.468 2.700 -7.409 1.00 90.69 295 ALA A N 1
ATOM 2380 C CA . ALA A 1 295 ? -13.524 1.844 -7.939 1.00 90.69 295 ALA A CA 1
ATOM 2381 C C . ALA A 1 295 ? -13.776 0.613 -7.050 1.00 90.69 295 ALA A C 1
ATOM 2383 O O . ALA A 1 295 ? -14.930 0.228 -6.862 1.00 90.69 295 ALA A O 1
ATOM 2384 N N . GLU A 1 296 ? -12.729 0.018 -6.468 1.00 92.25 296 GLU A N 1
ATOM 2385 C CA . GLU A 1 296 ? -12.883 -1.099 -5.529 1.00 92.25 296 GLU A CA 1
ATOM 2386 C C . GLU A 1 296 ? -13.512 -0.665 -4.203 1.00 92.25 296 GLU A C 1
ATOM 2388 O O . GLU A 1 296 ? -14.402 -1.357 -3.704 1.00 92.25 296 GLU A O 1
ATOM 2393 N N . VAL A 1 297 ? -13.126 0.494 -3.652 1.00 89.38 297 VAL A N 1
ATOM 2394 C CA . VAL A 1 297 ? -13.722 0.976 -2.393 1.00 89.38 297 VAL A CA 1
ATOM 2395 C C . VAL A 1 297 ? -15.202 1.330 -2.557 1.00 89.38 297 VAL A C 1
ATOM 2397 O O . VAL A 1 297 ? -15.997 1.114 -1.648 1.00 89.38 297 VAL A O 1
ATOM 2400 N N . GLN A 1 298 ? -15.610 1.832 -3.726 1.00 88.25 298 GLN A N 1
ATOM 2401 C CA . GLN A 1 298 ? -17.012 2.158 -4.010 1.00 88.25 298 GLN A CA 1
ATOM 2402 C C . GLN A 1 298 ? -17.904 0.907 -4.104 1.00 88.25 298 GLN A C 1
ATOM 2404 O O . GLN A 1 298 ? -19.126 1.012 -3.984 1.00 88.25 298 GLN A O 1
ATOM 2409 N N . GLN A 1 299 ? -17.304 -0.273 -4.291 1.00 86.56 299 GLN A N 1
ATOM 2410 C CA . GLN A 1 299 ? -17.986 -1.568 -4.227 1.00 86.56 299 GLN A CA 1
ATOM 2411 C C . GLN A 1 299 ? -17.972 -2.194 -2.823 1.00 86.56 299 GLN A C 1
ATOM 2413 O O . GLN A 1 299 ? -18.570 -3.256 -2.630 1.00 86.56 299 GLN A O 1
ATOM 2418 N N . ASP A 1 300 ? -17.284 -1.588 -1.853 1.00 76.94 300 ASP A N 1
ATOM 2419 C CA . ASP A 1 300 ? -17.309 -2.012 -0.456 1.00 76.94 300 ASP A CA 1
ATOM 2420 C C . ASP A 1 300 ? -18.623 -1.526 0.180 1.00 76.94 300 ASP A C 1
ATOM 2422 O O . ASP A 1 300 ? -18.867 -0.314 0.254 1.00 76.94 300 ASP A O 1
ATOM 2426 N N . PRO A 1 301 ? -19.544 -2.430 0.571 1.00 64.69 301 PRO A N 1
ATOM 2427 C CA . PRO A 1 301 ? -20.808 -2.028 1.161 1.00 64.69 301 PRO A CA 1
ATOM 2428 C C . PRO A 1 301 ? -20.536 -1.325 2.488 1.00 64.69 301 PRO A C 1
ATOM 2430 O O . PRO A 1 301 ? -20.316 -1.954 3.521 1.00 64.69 301 PRO A O 1
ATOM 2433 N N . ILE A 1 302 ? -20.595 0.007 2.472 1.00 55.56 302 ILE A N 1
ATOM 2434 C CA . ILE A 1 302 ? -20.467 0.807 3.685 1.00 55.56 302 ILE A CA 1
ATOM 2435 C C . ILE A 1 302 ? -21.634 0.446 4.595 1.00 55.56 302 ILE A C 1
ATOM 2437 O O . ILE A 1 302 ? -22.762 0.909 4.395 1.00 55.56 302 ILE A O 1
ATOM 2441 N N . GLN A 1 303 ? -21.357 -0.357 5.621 1.00 51.69 303 GLN A N 1
ATOM 2442 C CA . GLN A 1 303 ? -22.277 -0.523 6.731 1.00 51.69 303 GLN A CA 1
ATOM 2443 C C . GLN A 1 303 ? -22.425 0.853 7.383 1.00 51.69 303 GLN A C 1
ATOM 2445 O O . GLN A 1 303 ? -21.511 1.375 8.038 1.00 51.69 303 GLN A O 1
ATOM 2450 N N . ARG A 1 304 ? -23.565 1.505 7.133 1.00 42.44 304 ARG A N 1
ATOM 2451 C CA . ARG A 1 304 ? -23.941 2.705 7.882 1.00 42.44 304 ARG A CA 1
ATOM 2452 C C . ARG A 1 304 ? -23.923 2.324 9.366 1.00 42.44 304 ARG A C 1
ATOM 2454 O O . ARG A 1 304 ? -24.388 1.230 9.680 1.00 42.44 304 ARG A O 1
ATOM 2461 N N . PRO A 1 305 ? -23.368 3.166 10.254 1.00 42.56 305 PRO A N 1
ATOM 2462 C CA . PRO A 1 305 ? -23.511 2.909 11.677 1.00 42.56 305 PRO A CA 1
ATOM 2463 C C . PRO A 1 305 ? -25.015 2.886 11.965 1.00 42.56 305 PRO A C 1
ATOM 2465 O O . PRO A 1 305 ? -25.720 3.822 11.579 1.00 42.56 305 PRO A O 1
ATOM 2468 N N . THR A 1 306 ? -25.499 1.781 12.523 1.00 40.34 306 THR A N 1
ATOM 2469 C CA . THR A 1 306 ? -26.833 1.693 13.125 1.00 40.34 306 THR A CA 1
ATOM 2470 C C . THR A 1 306 ? -26.856 2.440 14.441 1.00 40.34 306 THR A C 1
ATOM 2472 O O . THR A 1 306 ? -25.856 2.294 15.181 1.00 40.34 306 THR A O 1
#

Sequence (306 aa):
MASVERRERRQPDWSQAGIAHVETTDQDHRDTRPGGDALPRYLVEHLPQAEVTQLVDDPIIVQHWIEQQKRRHLLLTSSSHKVTAYVQEALEQSLGWGMKNRAILAFDHHSDMENIETGKTNIYVSKSNVMQYVLEHKLADAVAVLGTHPIFLERTPKDQRKHQYDIVSGRDLYSGEKPDKAKLLATLDEIFSQWQAQGIREVYVSVDLDGLRLPEQLYTGVDYYPLTKDPYYGLPASWIPTAMHHARTKYGLHLGVRNPRTGQQFVGDVVEYNLPDERQRTARIAKHILGAMLAEVQQDPIQRPT

pLDDT: mean 78.52, std 21.46, range [24.55, 98.62]

Solvent-accessible surface area (backbone atoms only — not comparable to full-atom values): 17634 Å² total; per-residue (Å²): 141,83,88,81,82,81,80,80,80,79,78,83,84,67,94,74,75,64,92,66,89,73,86,76,88,69,88,58,97,83,73,89,75,90,83,76,88,70,76,63,66,76,54,52,76,75,50,71,67,74,35,59,46,80,53,66,91,39,58,68,61,44,34,55,49,61,75,69,60,85,50,55,49,42,35,38,33,24,62,41,53,39,41,60,38,33,51,36,52,34,45,37,68,73,64,71,55,79,36,69,38,24,29,39,45,34,34,18,36,54,57,22,57,41,81,72,56,71,51,101,84,53,82,55,85,39,57,57,17,23,55,37,48,29,51,77,70,47,47,23,62,32,41,34,30,37,19,16,41,78,88,54,57,78,85,74,53,80,94,74,49,94,62,56,70,45,80,39,41,17,64,73,31,31,64,80,95,40,83,30,69,68,46,46,52,52,53,48,51,55,53,50,52,52,39,48,75,73,55,37,42,27,36,29,36,39,33,38,56,59,9,28,48,38,84,89,66,58,46,53,14,36,92,62,77,82,62,94,85,60,91,80,42,39,36,62,71,74,48,56,46,49,50,54,47,46,39,34,74,77,66,65,34,39,68,11,49,71,38,85,89,79,64,24,29,42,35,32,39,42,19,25,50,39,79,70,39,62,90,46,42,32,50,51,50,52,42,52,47,54,53,41,49,50,57,52,45,74,69,49,82,76,76,70,88,127